Protein AF-A0A954ZDI2-F1 (afdb_monomer_lite)

Secondary structure (DSSP, 8-state):
-HHHHHHTHHHIIIIIB-S--EEEE-----SS---HHHHHHHHHHGGGSTTS---SS-SHHHHHHHHHTTS-EEEEEEBS-HHHHHHHHHHHHHHHHHHTT----SSSS-EEEEEEEEEETTEEEEEEEEEEETTEEEEEEEEEETTEEEEESSHHHHHHHHHHTTS--------S-SEEEEEEGGG-SSSHHHHHHHHHHHHHHHHHHHHHHHHHHHHHHHHH--SS-----HHHHHHHHHHHHS-----TT-PPEEE-TTSS-EEETTTB-SSSB---SSSPTT-HHHHHHHH--EEEEEEEEETTEEEEEEEEE--

Radius of gyration: 26.77 Å; chains: 1; bounding box: 66×52×79 Å

Structure (mmCIF, N/CA/C/O backbone):
data_AF-A0A954ZDI2-F1
#
_entry.id   AF-A0A954ZDI2-F1
#
loop_
_atom_site.group_PDB
_atom_site.id
_atom_site.type_symbol
_atom_site.label_atom_id
_atom_site.label_alt_id
_atom_site.label_comp_id
_atom_site.label_asym_id
_atom_site.label_entity_id
_atom_site.label_seq_id
_atom_site.pdbx_PDB_ins_code
_atom_site.Cartn_x
_atom_site.Cartn_y
_atom_site.Cartn_z
_atom_site.occupancy
_atom_site.B_iso_or_equiv
_atom_site.auth_seq_id
_atom_site.auth_comp_id
_atom_site.auth_asym_id
_atom_site.auth_atom_id
_atom_site.pdbx_PDB_model_num
ATOM 1 N N . ASP A 1 1 ? -2.348 3.052 -32.356 1.00 50.94 1 ASP A N 1
ATOM 2 C CA . ASP A 1 1 ? -1.639 4.318 -32.618 1.00 50.94 1 ASP A CA 1
ATOM 3 C C . ASP A 1 1 ? -0.464 4.021 -33.553 1.00 50.94 1 ASP A C 1
ATOM 5 O O . ASP A 1 1 ? 0.322 3.143 -33.207 1.00 50.94 1 ASP A O 1
ATOM 9 N N . PRO A 1 2 ? -0.368 4.648 -34.741 1.00 68.94 2 PRO A N 1
ATOM 10 C CA . PRO A 1 2 ? 0.744 4.442 -35.679 1.00 68.94 2 PRO A CA 1
ATOM 11 C C . PRO A 1 2 ? 2.130 4.659 -35.050 1.00 68.94 2 PRO A C 1
ATOM 13 O O . PRO A 1 2 ? 3.069 3.959 -35.416 1.00 68.94 2 PRO A O 1
ATOM 16 N N . ARG A 1 3 ? 2.246 5.518 -34.029 1.00 69.88 3 ARG A N 1
ATOM 17 C CA . ARG A 1 3 ? 3.509 5.745 -33.304 1.00 69.88 3 ARG A CA 1
ATOM 18 C C . ARG A 1 3 ? 3.967 4.520 -32.509 1.00 69.88 3 ARG A C 1
ATOM 20 O O . ARG A 1 3 ? 5.157 4.248 -32.425 1.00 69.88 3 ARG A O 1
ATOM 27 N N . LEU A 1 4 ? 3.032 3.736 -31.963 1.00 67.62 4 LEU A N 1
ATOM 28 C CA . LEU A 1 4 ? 3.354 2.498 -31.233 1.00 67.62 4 LEU A CA 1
ATOM 29 C C . LEU A 1 4 ? 3.869 1.394 -32.167 1.00 67.62 4 LEU A C 1
ATOM 31 O O . LEU A 1 4 ? 4.669 0.554 -31.754 1.00 67.62 4 LEU A O 1
ATOM 35 N N . VAL A 1 5 ? 3.421 1.403 -33.426 1.00 74.25 5 VAL A N 1
ATOM 36 C CA . VAL A 1 5 ? 3.907 0.485 -34.465 1.00 74.25 5 VAL A CA 1
ATOM 37 C C . VAL A 1 5 ? 5.322 0.875 -34.890 1.00 74.25 5 VAL A C 1
ATOM 39 O O . VAL A 1 5 ? 6.182 0.003 -34.965 1.00 74.25 5 VAL A O 1
ATOM 42 N N . GLU A 1 6 ? 5.586 2.169 -35.086 1.00 80.12 6 GLU A N 1
ATOM 43 C CA . GLU A 1 6 ? 6.925 2.692 -35.406 1.00 80.12 6 GLU A CA 1
ATOM 44 C C . GLU A 1 6 ? 7.947 2.432 -34.289 1.00 80.12 6 GLU A C 1
ATOM 46 O O . GLU A 1 6 ? 9.096 2.093 -34.568 1.00 80.12 6 GLU A O 1
ATOM 51 N N . LEU A 1 7 ? 7.523 2.507 -33.023 1.00 86.12 7 LEU A N 1
ATOM 52 C CA . LEU A 1 7 ? 8.359 2.148 -31.872 1.00 86.12 7 LEU A CA 1
ATOM 53 C C . LEU A 1 7 ? 8.657 0.641 -31.791 1.00 86.12 7 LEU A C 1
ATOM 55 O O . LEU A 1 7 ? 9.633 0.236 -31.159 1.00 86.12 7 LEU A O 1
ATOM 59 N N . GLY A 1 8 ? 7.846 -0.202 -32.436 1.00 88.06 8 GLY A N 1
ATOM 60 C CA . GLY A 1 8 ? 7.984 -1.657 -32.387 1.00 88.06 8 GLY A CA 1
ATOM 61 C C . GLY A 1 8 ? 7.462 -2.286 -31.092 1.00 88.06 8 GLY A C 1
ATOM 62 O O . GLY A 1 8 ? 7.933 -3.350 -30.701 1.00 88.06 8 GLY A O 1
ATOM 63 N N . VAL A 1 9 ? 6.476 -1.665 -30.432 1.00 87.00 9 VAL A N 1
ATOM 64 C CA . VAL A 1 9 ? 5.885 -2.180 -29.176 1.00 87.00 9 VAL A CA 1
ATOM 65 C C . VAL A 1 9 ? 5.315 -3.590 -29.359 1.00 87.00 9 VAL A C 1
ATOM 67 O O . VAL A 1 9 ? 5.497 -4.450 -28.505 1.00 87.00 9 VAL A O 1
ATOM 70 N N . GLY A 1 10 ? 4.665 -3.863 -30.494 1.00 85.81 10 GLY A N 1
ATOM 71 C CA . GLY A 1 10 ? 4.130 -5.198 -30.779 1.00 85.81 10 GLY A CA 1
ATOM 72 C C . GLY A 1 10 ? 5.219 -6.270 -30.894 1.00 85.81 10 GLY A C 1
ATOM 73 O O . GLY A 1 10 ? 5.017 -7.397 -30.455 1.00 85.81 10 GLY A O 1
ATOM 74 N N . GLU A 1 11 ? 6.386 -5.918 -31.437 1.00 89.50 11 GLU A N 1
ATOM 75 C CA . GLU A 1 11 ? 7.525 -6.835 -31.529 1.00 89.50 11 GLU A CA 1
ATOM 76 C C . GLU A 1 11 ? 8.172 -7.069 -30.161 1.00 89.50 11 GLU A C 1
ATOM 78 O O . GLU A 1 11 ? 8.460 -8.216 -29.815 1.00 89.50 11 GLU A O 1
ATOM 83 N N . LEU A 1 12 ? 8.309 -6.011 -29.353 1.00 90.06 12 LEU A N 1
ATOM 84 C CA . LEU A 1 12 ? 8.748 -6.116 -27.963 1.00 90.06 12 LEU A CA 1
ATOM 85 C C . LEU A 1 12 ? 7.859 -7.088 -27.177 1.00 90.06 12 LEU A C 1
ATOM 87 O O . LEU A 1 12 ? 8.375 -8.005 -26.549 1.00 90.06 12 LEU A O 1
ATOM 91 N N . LEU A 1 13 ? 6.536 -6.920 -27.241 1.00 85.94 13 LEU A N 1
ATOM 92 C CA . LEU A 1 13 ? 5.588 -7.755 -26.496 1.00 85.94 13 LEU A CA 1
ATOM 93 C C . LEU A 1 13 ? 5.521 -9.197 -27.015 1.00 85.94 13 LEU A C 1
ATOM 95 O O . LEU A 1 13 ? 5.331 -10.121 -26.233 1.00 85.94 13 LEU A O 1
ATOM 99 N N . ALA A 1 14 ? 5.662 -9.406 -28.327 1.00 86.62 14 ALA A N 1
ATOM 100 C CA . ALA A 1 14 ? 5.563 -10.740 -28.917 1.00 86.62 14 ALA A CA 1
ATOM 101 C C . ALA A 1 14 ? 6.857 -11.562 -28.796 1.00 86.62 14 ALA A C 1
ATOM 103 O O . ALA A 1 14 ? 6.797 -12.794 -28.759 1.00 86.62 14 ALA A O 1
ATOM 104 N N . LYS A 1 15 ? 8.022 -10.902 -28.806 1.00 89.62 15 LYS A N 1
ATOM 105 C CA . LYS A 1 15 ? 9.332 -11.565 -28.914 1.00 89.62 15 LYS A CA 1
ATOM 106 C C . LYS A 1 15 ? 10.347 -11.120 -27.865 1.00 89.62 15 LYS A C 1
ATOM 108 O O . LYS A 1 15 ? 11.144 -11.948 -27.442 1.00 89.62 15 LYS A O 1
ATOM 113 N N . GLY A 1 16 ? 10.332 -9.845 -27.480 1.00 83.75 16 GLY A N 1
ATOM 114 C CA . GLY A 1 16 ? 11.353 -9.242 -26.624 1.00 83.75 16 GLY A CA 1
ATOM 115 C C . GLY A 1 16 ? 11.203 -9.588 -25.145 1.00 83.75 16 GLY A C 1
ATOM 116 O O . GLY A 1 16 ? 12.172 -10.012 -24.521 1.00 83.75 16 GLY A O 1
ATOM 117 N N . VAL A 1 17 ? 10.001 -9.445 -24.584 1.00 86.38 17 VAL A N 1
ATOM 118 C CA . VAL A 1 17 ? 9.717 -9.751 -23.171 1.00 86.38 17 VAL A CA 1
ATOM 119 C C . VAL A 1 17 ? 8.982 -11.082 -23.010 1.00 86.38 17 VAL A C 1
ATOM 121 O O . VAL A 1 17 ? 8.307 -11.560 -23.924 1.00 86.38 17 VAL A O 1
ATOM 124 N N . GLY A 1 18 ? 9.135 -11.712 -21.849 1.00 77.19 18 GLY A N 1
ATOM 125 C CA . GLY A 1 18 ? 8.398 -12.915 -21.485 1.00 77.19 18 GLY A CA 1
ATOM 126 C C . GLY A 1 18 ? 6.939 -12.629 -21.122 1.00 77.19 18 GLY A C 1
ATOM 127 O O . GLY A 1 18 ? 6.448 -11.505 -21.176 1.00 77.19 18 GLY A O 1
ATOM 128 N N . ASN A 1 19 ? 6.228 -13.684 -20.741 1.00 74.19 19 ASN A N 1
ATOM 129 C CA . ASN A 1 19 ? 4.784 -13.674 -20.496 1.00 74.19 19 ASN A CA 1
ATOM 130 C C . ASN A 1 19 ? 4.386 -13.277 -19.063 1.00 74.19 19 ASN A C 1
ATOM 132 O O . ASN A 1 19 ? 3.233 -13.464 -18.683 1.00 74.19 19 ASN A O 1
ATOM 136 N N . GLN A 1 20 ? 5.322 -12.774 -18.259 1.00 71.56 20 GLN A N 1
ATOM 137 C CA . GLN A 1 20 ? 5.090 -12.401 -16.866 1.00 71.56 20 GLN A CA 1
ATOM 138 C C . GLN A 1 20 ? 5.609 -10.985 -16.624 1.00 71.56 20 GLN A C 1
ATOM 140 O O . GLN A 1 20 ? 6.740 -10.675 -16.975 1.00 71.56 20 GLN A O 1
ATOM 145 N N . ILE A 1 21 ? 4.790 -10.127 -16.020 1.00 70.75 21 ILE A N 1
ATOM 146 C CA . ILE A 1 21 ? 5.196 -8.788 -15.584 1.00 70.75 21 ILE A CA 1
ATOM 147 C C . ILE A 1 21 ? 4.951 -8.713 -14.080 1.00 70.75 21 ILE A C 1
ATOM 149 O O . ILE A 1 21 ? 3.818 -8.874 -13.625 1.00 70.75 21 ILE A O 1
ATOM 153 N N . GLY A 1 22 ? 6.014 -8.495 -13.311 1.00 72.50 22 GLY A N 1
ATOM 154 C CA . GLY A 1 22 ? 5.955 -8.347 -11.860 1.00 72.50 22 GLY A CA 1
ATOM 155 C C . GLY A 1 22 ? 5.930 -6.878 -11.461 1.00 72.50 22 GLY A C 1
ATOM 156 O O . GLY A 1 22 ? 6.728 -6.097 -11.968 1.00 72.50 22 GLY A O 1
ATOM 157 N N . LEU A 1 23 ? 5.045 -6.495 -10.539 1.00 76.62 23 LEU A N 1
ATOM 158 C CA . LEU A 1 23 ? 5.126 -5.221 -9.821 1.00 76.62 23 LEU A CA 1
ATOM 159 C C . LEU A 1 23 ? 5.639 -5.497 -8.407 1.00 76.62 23 LEU A C 1
ATOM 161 O O . LEU A 1 23 ? 5.030 -6.250 -7.650 1.00 76.62 23 LEU A O 1
ATOM 165 N N . HIS A 1 24 ? 6.735 -4.850 -8.047 1.00 79.69 24 HIS A N 1
ATOM 166 C CA . HIS A 1 24 ? 7.439 -5.047 -6.793 1.00 79.69 24 HIS A CA 1
ATOM 167 C C . HIS A 1 24 ? 7.473 -3.742 -5.999 1.00 79.69 24 HIS A C 1
ATOM 169 O O . HIS A 1 24 ? 7.737 -2.667 -6.542 1.00 79.69 24 HIS A O 1
ATOM 175 N N . LEU A 1 25 ? 7.220 -3.847 -4.697 1.00 76.44 25 LEU A N 1
ATOM 176 C CA . LEU A 1 25 ? 7.229 -2.728 -3.763 1.00 76.44 25 LEU A CA 1
ATOM 177 C C . LEU A 1 25 ? 8.357 -2.948 -2.754 1.00 76.44 25 LEU A C 1
ATOM 179 O O . LEU A 1 25 ? 8.430 -4.016 -2.143 1.00 76.44 25 LEU A O 1
ATOM 183 N N . TYR A 1 26 ? 9.240 -1.963 -2.598 1.00 76.44 26 TYR A N 1
ATOM 184 C CA . TYR A 1 26 ? 10.287 -2.004 -1.580 1.00 76.44 26 TYR A CA 1
ATOM 185 C C . TYR A 1 26 ? 9.709 -1.710 -0.195 1.00 76.44 26 TYR A C 1
ATOM 187 O O . TYR A 1 26 ? 8.745 -0.960 -0.046 1.00 76.44 26 TYR A O 1
ATOM 195 N N . ASP A 1 27 ? 10.346 -2.290 0.820 1.00 77.19 27 ASP A N 1
ATOM 196 C CA . ASP A 1 27 ? 10.094 -1.972 2.221 1.00 77.19 27 ASP A CA 1
ATOM 197 C C . ASP A 1 27 ? 10.706 -0.601 2.557 1.00 77.19 27 ASP A C 1
ATOM 199 O O . ASP A 1 27 ? 11.914 -0.481 2.777 1.00 77.19 27 ASP A O 1
ATOM 203 N N . ASP A 1 28 ? 9.879 0.444 2.568 1.00 74.94 28 ASP A N 1
ATOM 204 C CA . ASP A 1 28 ? 10.273 1.808 2.931 1.00 74.94 28 ASP A CA 1
ATOM 205 C C . ASP A 1 28 ? 9.155 2.507 3.714 1.00 74.94 28 ASP A C 1
ATOM 207 O O . ASP A 1 28 ? 7.992 2.103 3.672 1.00 74.94 28 ASP A O 1
ATOM 211 N N . GLU A 1 29 ? 9.504 3.555 4.458 1.00 66.31 29 GLU A N 1
ATOM 212 C CA . GLU A 1 29 ? 8.529 4.301 5.254 1.00 66.31 29 GLU A CA 1
ATOM 213 C C . GLU A 1 29 ? 7.603 5.120 4.340 1.00 66.31 29 GLU A C 1
ATOM 215 O O . GLU A 1 29 ? 8.074 6.022 3.642 1.00 66.31 29 GLU A O 1
ATOM 220 N N . PRO A 1 30 ? 6.284 4.852 4.335 1.00 65.94 30 PRO A N 1
ATOM 221 C CA . PRO A 1 30 ? 5.379 5.538 3.434 1.00 65.94 30 PRO A CA 1
ATOM 222 C C . PRO A 1 30 ? 5.165 6.982 3.888 1.00 65.94 30 PRO A C 1
ATOM 224 O O . PRO A 1 30 ? 4.860 7.247 5.052 1.00 65.94 30 PRO A O 1
ATOM 227 N N . LEU A 1 31 ? 5.283 7.924 2.950 1.00 59.84 31 LEU A N 1
ATOM 228 C CA . LEU A 1 31 ? 5.047 9.348 3.220 1.00 59.84 31 LEU A CA 1
ATOM 229 C C . LEU A 1 31 ? 3.560 9.672 3.434 1.00 59.84 31 LEU A C 1
ATOM 231 O O . LEU A 1 31 ? 3.236 10.615 4.160 1.00 59.84 31 LEU A O 1
ATOM 235 N N . PHE A 1 32 ? 2.654 8.893 2.832 1.00 64.12 32 PHE A N 1
ATOM 236 C CA . PHE A 1 32 ? 1.213 9.001 3.048 1.00 64.12 32 PHE A CA 1
ATOM 237 C C . PHE A 1 32 ? 0.641 7.682 3.574 1.00 64.12 32 PHE A C 1
ATOM 239 O O . PHE A 1 32 ? 1.101 6.597 3.228 1.00 64.12 32 PHE A O 1
ATOM 246 N N . ASP A 1 33 ? -0.396 7.782 4.409 1.00 60.41 33 ASP A N 1
ATOM 247 C CA . ASP A 1 33 ? -1.152 6.631 4.917 1.00 60.41 33 ASP A CA 1
ATOM 248 C C . ASP A 1 33 ? -1.998 6.043 3.775 1.00 60.41 33 ASP A C 1
ATOM 250 O O . ASP A 1 33 ? -3.170 6.378 3.587 1.00 60.41 33 ASP A O 1
ATOM 254 N N . PHE A 1 34 ? -1.347 5.246 2.930 1.00 61.88 34 PHE A N 1
ATOM 255 C CA . PHE A 1 34 ? -1.944 4.590 1.780 1.00 61.88 34 PHE A CA 1
ATOM 256 C C . PHE A 1 34 ? -2.135 3.103 2.074 1.00 61.88 34 PHE A C 1
ATOM 258 O O . PHE A 1 34 ? -1.182 2.339 2.222 1.00 61.88 34 PHE A O 1
ATOM 265 N N . SER A 1 35 ? -3.393 2.668 2.120 1.00 59.75 35 SER A N 1
ATOM 266 C CA . SER A 1 35 ? -3.726 1.256 2.261 1.00 59.75 35 SER A CA 1
ATOM 267 C C . SER A 1 35 ? -3.901 0.625 0.880 1.00 59.75 35 SER A C 1
ATOM 269 O O . SER A 1 35 ? -4.991 0.656 0.304 1.00 59.75 35 SER A O 1
ATOM 271 N N . LEU A 1 36 ? -2.834 0.008 0.359 1.00 61.12 36 LEU A N 1
ATOM 272 C CA . LEU A 1 36 ? -2.905 -0.803 -0.862 1.00 61.12 36 LEU A CA 1
ATOM 273 C C . LEU A 1 36 ? -4.021 -1.868 -0.786 1.00 61.12 36 LEU A C 1
ATOM 275 O O . LEU A 1 36 ? -4.768 -1.984 -1.756 1.00 61.12 36 LEU A O 1
ATOM 279 N N . PRO A 1 37 ? -4.241 -2.573 0.348 1.00 60.56 37 PRO A N 1
ATOM 280 C CA . PRO A 1 37 ? -5.377 -3.486 0.483 1.00 60.56 37 PRO A CA 1
ATOM 281 C C . PRO A 1 37 ? -6.742 -2.811 0.318 1.00 60.56 37 PRO A C 1
ATOM 283 O O . PRO A 1 37 ? -7.636 -3.404 -0.277 1.00 60.56 37 PRO A O 1
ATOM 286 N N . GLN A 1 38 ? -6.927 -1.577 0.805 1.00 63.94 38 GLN A N 1
ATOM 287 C CA . GLN A 1 38 ? -8.178 -0.841 0.588 1.00 63.94 38 GLN A CA 1
ATOM 288 C C . GLN A 1 38 ? -8.329 -0.397 -0.868 1.00 63.94 38 GLN A C 1
ATOM 290 O O . GLN A 1 38 ? -9.426 -0.527 -1.404 1.00 63.94 38 GLN A O 1
ATOM 295 N N . LEU A 1 39 ? -7.256 0.066 -1.527 1.00 64.38 39 LEU A N 1
ATOM 296 C CA . LEU A 1 39 ? -7.300 0.399 -2.958 1.00 64.38 39 LEU A CA 1
ATOM 297 C C . LEU A 1 39 ? -7.670 -0.833 -3.792 1.00 64.38 39 LEU A C 1
ATOM 299 O O . LEU A 1 39 ? -8.557 -0.757 -4.640 1.00 64.38 39 LEU A O 1
ATOM 303 N N . LEU A 1 40 ? -7.020 -1.968 -3.523 1.00 62.19 40 LEU A N 1
ATOM 304 C CA . LEU A 1 40 ? -7.317 -3.242 -4.176 1.00 62.19 40 LEU A CA 1
ATOM 305 C C . LEU A 1 40 ? -8.736 -3.722 -3.843 1.00 62.19 40 LEU A C 1
ATOM 307 O O . LEU A 1 40 ? -9.453 -4.189 -4.717 1.00 62.19 40 LEU A O 1
ATOM 311 N N . GLY A 1 41 ? -9.195 -3.549 -2.603 1.00 60.84 41 GLY A N 1
ATOM 312 C CA . GLY A 1 41 ? -10.572 -3.844 -2.212 1.00 60.84 41 GLY A CA 1
ATOM 313 C C . GLY A 1 41 ? -11.596 -2.965 -2.936 1.00 60.84 41 GLY A C 1
ATOM 314 O O . GLY A 1 41 ? -12.648 -3.453 -3.340 1.00 60.84 41 GLY A O 1
ATOM 315 N N . TRP A 1 42 ? -11.297 -1.683 -3.157 1.00 61.53 42 TRP A N 1
ATOM 316 C CA . TRP A 1 42 ? -12.138 -0.777 -3.945 1.00 61.53 42 TRP A CA 1
ATOM 317 C C . TRP A 1 42 ? -12.136 -1.138 -5.430 1.00 61.53 42 TRP A C 1
ATOM 319 O O . TRP A 1 42 ? -13.195 -1.090 -6.067 1.00 61.53 42 TRP A O 1
ATOM 329 N N . SER A 1 43 ? -10.985 -1.532 -5.982 1.00 54.59 43 SER A N 1
ATOM 330 C CA . SER A 1 43 ? -10.898 -1.965 -7.377 1.00 54.59 43 SER A CA 1
ATOM 331 C C . SER A 1 43 ? -11.632 -3.290 -7.595 1.00 54.59 43 SER A C 1
ATOM 333 O O . SER A 1 43 ? -12.448 -3.382 -8.509 1.00 54.59 43 SER A O 1
ATOM 335 N N . MET A 1 44 ? -11.468 -4.263 -6.695 1.00 55.06 44 MET A N 1
ATOM 336 C CA . MET A 1 44 ? -12.167 -5.554 -6.725 1.00 55.06 44 MET A CA 1
ATOM 337 C C . MET A 1 44 ? -13.669 -5.437 -6.392 1.00 55.06 44 MET A C 1
ATOM 339 O O . MET A 1 44 ? -14.504 -6.114 -6.989 1.00 55.06 44 MET A O 1
ATOM 343 N N . GLY A 1 45 ? -14.060 -4.543 -5.481 1.00 50.91 45 GLY A N 1
ATOM 344 C CA . GLY A 1 45 ? -15.464 -4.297 -5.127 1.00 50.91 45 GLY A CA 1
ATOM 345 C C . GLY A 1 45 ? -16.263 -3.589 -6.228 1.00 50.91 45 GLY A C 1
ATOM 346 O O . GLY A 1 45 ? -17.484 -3.742 -6.314 1.00 50.91 45 GLY A O 1
ATOM 347 N N . SER A 1 46 ? -15.582 -2.860 -7.117 1.00 51.28 46 SER A N 1
ATOM 348 C CA . SER A 1 46 ? -16.202 -2.171 -8.256 1.00 51.28 46 SER A CA 1
ATOM 349 C C . SER A 1 46 ? -16.654 -3.115 -9.377 1.00 51.28 46 SER A C 1
ATOM 351 O O . SER A 1 46 ? -17.452 -2.705 -10.220 1.00 51.28 46 SER A O 1
ATOM 353 N N . PHE A 1 47 ? -16.243 -4.390 -9.368 1.00 44.75 47 PHE A N 1
ATOM 354 C CA . PHE A 1 47 ? -16.724 -5.383 -10.339 1.00 44.75 47 PHE A CA 1
ATOM 355 C C . PHE A 1 47 ? -18.217 -5.711 -10.171 1.00 44.75 47 PHE A C 1
ATOM 357 O O . PHE A 1 47 ? -18.868 -6.093 -11.142 1.00 44.75 47 PHE A O 1
ATOM 364 N N . ASN A 1 48 ? -18.794 -5.494 -8.981 1.00 45.00 48 ASN A N 1
ATOM 365 C CA . ASN A 1 48 ? -20.206 -5.790 -8.713 1.00 45.00 48 ASN A CA 1
ATOM 366 C C . ASN A 1 48 ? -21.153 -4.593 -8.912 1.00 45.00 48 ASN A C 1
ATOM 368 O O . ASN A 1 48 ? -22.370 -4.777 -8.895 1.00 45.00 48 ASN A O 1
ATOM 372 N N . ASN A 1 49 ? -20.643 -3.366 -9.104 1.00 39.84 49 ASN A N 1
ATOM 373 C CA . ASN A 1 49 ? -21.494 -2.185 -9.276 1.00 39.84 49 ASN A CA 1
ATOM 374 C C . ASN A 1 49 ? -20.968 -1.246 -10.374 1.00 39.84 49 ASN A C 1
ATOM 376 O O . ASN A 1 49 ? -19.928 -0.603 -10.275 1.00 39.84 49 ASN A O 1
ATOM 380 N N . ARG A 1 50 ? -21.737 -1.173 -11.456 1.00 43.78 50 ARG A N 1
ATOM 381 C CA . ARG A 1 50 ? -21.325 -0.861 -12.831 1.00 43.78 50 ARG A CA 1
ATOM 382 C C . ARG A 1 50 ? -20.965 0.607 -13.146 1.00 43.78 50 ARG A C 1
ATOM 384 O O . ARG A 1 50 ? -21.291 1.044 -14.249 1.00 43.78 50 ARG A O 1
ATOM 391 N N . ARG A 1 51 ? -20.386 1.417 -12.240 1.00 40.84 51 ARG A N 1
ATOM 392 C CA . ARG A 1 51 ? -20.356 2.886 -12.474 1.00 40.84 51 ARG A CA 1
ATOM 393 C C . ARG A 1 51 ? -19.167 3.768 -12.078 1.00 40.84 51 ARG A C 1
ATOM 395 O O . ARG A 1 51 ? -19.317 4.962 -12.314 1.00 40.84 51 ARG A O 1
ATOM 402 N N . VAL A 1 52 ? -18.018 3.298 -11.574 1.00 38.38 52 VAL A N 1
ATOM 403 C CA . VAL A 1 52 ? -16.963 4.275 -11.180 1.00 38.38 52 VAL A CA 1
ATOM 404 C C . VAL A 1 52 ? -15.629 4.197 -11.926 1.00 38.38 52 VAL A C 1
ATOM 406 O O . VAL A 1 52 ? -15.066 5.257 -12.160 1.00 38.38 52 VAL A O 1
ATOM 409 N N . LEU A 1 53 ? -15.155 3.061 -12.440 1.00 39.31 53 LEU A N 1
ATOM 410 C CA . LEU A 1 53 ? -13.963 3.048 -13.306 1.00 39.31 53 LEU A CA 1
ATOM 411 C C . LEU A 1 53 ? -14.107 1.948 -14.364 1.00 39.31 53 LEU A C 1
ATOM 413 O O . LEU A 1 53 ? -14.326 0.788 -14.029 1.00 39.31 53 LEU A O 1
ATOM 417 N N . ARG A 1 54 ? -14.039 2.315 -15.650 1.00 37.78 54 ARG A N 1
ATOM 418 C CA . ARG A 1 54 ? -13.830 1.348 -16.735 1.00 37.78 54 ARG A CA 1
ATOM 419 C C . ARG A 1 54 ? -12.401 0.828 -16.583 1.00 37.78 54 ARG A C 1
ATOM 421 O O . ARG A 1 54 ? -11.463 1.581 -16.805 1.00 37.78 54 ARG A O 1
ATOM 428 N N . PHE A 1 55 ? -12.266 -0.419 -16.149 1.00 41.81 55 PHE A N 1
ATOM 429 C CA . PHE A 1 55 ? -11.004 -1.148 -16.150 1.00 41.81 55 PHE A CA 1
ATOM 430 C C . PHE A 1 55 ? -10.795 -1.748 -17.546 1.00 41.81 55 PHE A C 1
ATOM 432 O O . PHE A 1 55 ? -11.210 -2.875 -17.785 1.00 41.81 55 PHE A O 1
ATOM 439 N N . ASP A 1 56 ? -10.211 -0.975 -18.459 1.00 44.28 56 ASP A N 1
ATOM 440 C CA . ASP A 1 56 ? -9.524 -1.512 -19.642 1.00 44.28 56 ASP A CA 1
ATOM 441 C C . ASP A 1 56 ? -8.021 -1.416 -19.338 1.00 44.28 56 ASP A C 1
ATOM 443 O O . ASP A 1 56 ? -7.604 -0.326 -18.963 1.00 44.28 56 ASP A O 1
ATOM 447 N N . ASP A 1 57 ? -7.284 -2.539 -19.413 1.00 46.09 57 ASP A N 1
ATOM 448 C CA . ASP A 1 57 ? -5.820 -2.823 -19.456 1.00 46.09 57 ASP A CA 1
ATOM 449 C C . ASP A 1 57 ? -4.761 -1.933 -18.741 1.00 46.09 57 ASP A C 1
ATOM 451 O O . ASP A 1 57 ? -3.604 -2.330 -18.615 1.00 46.09 57 ASP A O 1
ATOM 455 N N . ASP A 1 58 ? -5.127 -0.801 -18.152 1.00 55.34 58 ASP A N 1
ATOM 456 C CA . ASP A 1 58 ? -4.259 0.217 -17.560 1.00 55.34 58 ASP A CA 1
ATOM 457 C C . ASP A 1 58 ? -4.382 0.225 -16.029 1.00 55.34 58 ASP A C 1
ATOM 459 O O . ASP A 1 58 ? -4.503 1.277 -15.414 1.00 55.34 58 ASP A O 1
ATOM 463 N N . LEU A 1 59 ? -4.393 -0.932 -15.359 1.00 60.84 59 LEU A N 1
ATOM 464 C CA . LEU A 1 59 ? -4.381 -0.962 -13.882 1.00 60.84 59 LEU A CA 1
ATOM 465 C C . LEU A 1 59 ? -2.956 -0.796 -13.332 1.00 60.84 59 LEU A C 1
ATOM 467 O O . LEU A 1 59 ? -2.754 -0.174 -12.288 1.00 60.84 59 LEU A O 1
ATOM 471 N N . LEU A 1 60 ? -1.957 -1.290 -14.070 1.00 62.97 60 LEU A N 1
ATOM 472 C CA . LEU A 1 60 ? -0.552 -1.221 -13.671 1.00 62.97 60 LEU A CA 1
ATOM 473 C C . LEU A 1 60 ? -0.029 0.214 -13.626 1.00 62.97 60 LEU A C 1
ATOM 475 O O . LEU A 1 60 ? 0.645 0.565 -12.665 1.00 62.97 60 LEU A O 1
ATOM 479 N N . ALA A 1 61 ? -0.360 1.060 -14.605 1.00 63.38 61 ALA A N 1
ATOM 480 C CA . ALA A 1 61 ? 0.156 2.428 -14.650 1.00 63.38 61 ALA A CA 1
ATOM 481 C C . ALA A 1 61 ? -0.364 3.315 -13.494 1.00 63.38 61 ALA A C 1
ATOM 483 O O . ALA A 1 61 ? 0.461 3.926 -12.815 1.00 63.38 61 ALA A O 1
ATOM 484 N N . PRO A 1 62 ? -1.673 3.362 -13.172 1.00 65.44 62 PRO A N 1
ATOM 485 C CA . PRO A 1 62 ? -2.193 4.076 -12.009 1.00 65.44 62 PRO A CA 1
ATOM 486 C C . PRO A 1 62 ? -1.715 3.488 -10.684 1.00 65.44 62 PRO A C 1
ATOM 488 O O . PRO A 1 62 ? -1.396 4.254 -9.779 1.00 65.44 62 PRO A O 1
ATOM 491 N N . VAL A 1 63 ? -1.636 2.156 -10.547 1.00 67.00 63 VAL A N 1
ATOM 492 C CA . VAL A 1 63 ? -1.124 1.536 -9.312 1.00 67.00 63 VAL A CA 1
ATOM 493 C C . VAL A 1 63 ? 0.356 1.846 -9.127 1.00 67.00 63 VAL A C 1
ATOM 495 O O . VAL A 1 63 ? 0.740 2.254 -8.036 1.00 67.00 63 VAL A O 1
ATOM 498 N N . PHE A 1 64 ? 1.171 1.730 -10.176 1.00 68.19 64 PHE A N 1
ATOM 499 C CA . PHE A 1 64 ? 2.579 2.125 -10.148 1.00 68.19 64 PHE A CA 1
ATOM 500 C C . PHE A 1 64 ? 2.727 3.607 -9.799 1.00 68.19 64 PHE A C 1
ATOM 502 O O . PHE A 1 64 ? 3.497 3.945 -8.907 1.00 68.19 64 PHE A O 1
ATOM 509 N N . LEU A 1 65 ? 1.946 4.485 -10.433 1.00 69.75 65 LEU A N 1
ATOM 510 C CA . LEU A 1 65 ? 1.957 5.925 -10.178 1.00 69.75 65 LEU A CA 1
ATOM 511 C C . LEU A 1 65 ? 1.618 6.233 -8.717 1.00 69.75 65 LEU A C 1
ATOM 513 O O . LEU A 1 65 ? 2.392 6.899 -8.034 1.00 69.75 65 LEU A O 1
ATOM 517 N N . VAL A 1 66 ? 0.516 5.694 -8.198 1.00 66.50 66 VAL A N 1
ATOM 518 C CA . VAL A 1 66 ? 0.097 5.916 -6.807 1.00 66.50 66 VAL A CA 1
ATOM 519 C C . VAL A 1 66 ? 1.090 5.304 -5.815 1.00 66.50 66 VAL A C 1
ATOM 521 O O . VAL A 1 66 ? 1.416 5.933 -4.806 1.00 66.50 66 VAL A O 1
ATOM 524 N N . ALA A 1 67 ? 1.608 4.108 -6.093 1.00 66.25 67 ALA A N 1
ATOM 525 C CA . ALA A 1 67 ? 2.578 3.450 -5.226 1.00 66.25 67 ALA A CA 1
ATOM 526 C C . ALA A 1 67 ? 3.934 4.179 -5.225 1.00 66.25 67 ALA A C 1
ATOM 528 O O . ALA A 1 67 ? 4.530 4.339 -4.163 1.00 66.25 67 ALA A O 1
ATOM 529 N N . SER A 1 68 ? 4.370 4.716 -6.370 1.00 70.69 68 SER A N 1
ATOM 530 C CA . SER A 1 68 ? 5.633 5.456 -6.518 1.00 70.69 68 SER A CA 1
ATOM 531 C C . SER A 1 68 ? 5.704 6.753 -5.711 1.00 70.69 68 SER A C 1
ATOM 533 O O . SER A 1 68 ? 6.797 7.208 -5.382 1.00 70.69 68 SER A O 1
ATOM 535 N N . LEU A 1 69 ? 4.549 7.330 -5.363 1.00 71.88 69 LEU A N 1
ATOM 536 C CA . LEU A 1 69 ? 4.459 8.496 -4.480 1.00 71.88 69 LEU A CA 1
ATOM 537 C C . LEU A 1 69 ? 4.682 8.140 -3.004 1.00 71.88 69 LEU A C 1
ATOM 539 O O . LEU A 1 69 ? 4.930 9.032 -2.195 1.00 71.88 69 LEU A O 1
ATOM 543 N N . ASN A 1 70 ? 4.549 6.861 -2.651 1.00 67.12 70 ASN A N 1
ATOM 544 C CA . ASN A 1 70 ? 4.565 6.388 -1.271 1.00 67.12 70 ASN A CA 1
ATOM 545 C C . ASN A 1 70 ? 5.811 5.570 -0.941 1.00 67.12 70 ASN A C 1
ATOM 547 O O . ASN A 1 70 ? 6.296 5.675 0.178 1.00 67.12 70 ASN A O 1
ATOM 551 N N . ALA A 1 71 ? 6.326 4.783 -1.887 1.00 74.69 71 ALA A N 1
ATOM 552 C CA . ALA A 1 71 ? 7.486 3.920 -1.689 1.00 74.69 71 ALA A CA 1
ATOM 553 C C . ALA A 1 71 ? 8.278 3.728 -2.999 1.00 74.69 71 ALA A C 1
ATOM 555 O O . ALA A 1 71 ? 7.740 3.947 -4.095 1.00 74.69 71 ALA A O 1
ATOM 556 N N . PRO A 1 72 ? 9.548 3.288 -2.928 1.00 82.31 72 PRO A N 1
ATOM 557 C CA . PRO A 1 72 ? 10.257 2.802 -4.102 1.00 82.31 72 PRO A CA 1
ATOM 558 C C . PRO A 1 72 ? 9.530 1.575 -4.673 1.00 82.31 72 PRO A C 1
ATOM 560 O O . PRO A 1 72 ? 9.256 0.602 -3.970 1.00 82.31 72 PRO A O 1
ATOM 563 N N . VAL A 1 73 ? 9.202 1.619 -5.961 1.00 84.44 73 VAL A N 1
ATOM 564 C CA . VAL A 1 73 ? 8.519 0.533 -6.671 1.00 84.44 73 VAL A CA 1
ATOM 565 C C . VAL A 1 73 ? 9.210 0.266 -7.993 1.00 84.44 73 VAL A C 1
ATOM 567 O O . VAL A 1 73 ? 9.779 1.182 -8.595 1.00 84.44 73 VAL A O 1
ATOM 570 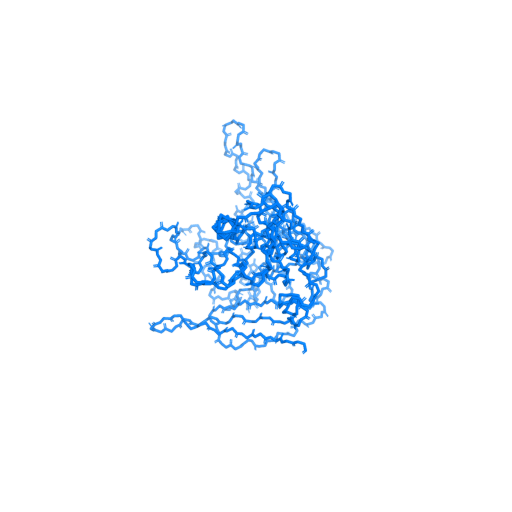N N . TYR A 1 74 ? 9.144 -0.976 -8.462 1.00 85.38 74 TYR A N 1
ATOM 571 C CA . TYR A 1 74 ? 9.592 -1.319 -9.803 1.00 85.38 74 TYR A CA 1
ATOM 572 C C . TYR A 1 74 ? 8.699 -2.353 -10.472 1.00 85.38 74 TYR A C 1
ATOM 574 O O . TYR A 1 74 ? 8.096 -3.203 -9.825 1.00 85.38 74 TYR A O 1
ATOM 582 N N . VAL A 1 75 ? 8.634 -2.264 -11.791 1.00 84.38 75 VAL A N 1
ATOM 583 C CA . VAL A 1 75 ? 8.084 -3.278 -12.675 1.00 84.38 75 VAL A CA 1
ATOM 584 C C . VAL A 1 75 ? 9.248 -4.057 -13.272 1.00 84.38 75 VAL A C 1
ATOM 586 O O . VAL A 1 75 ? 10.230 -3.449 -13.696 1.00 84.38 75 VAL A O 1
ATOM 589 N N . ALA A 1 76 ? 9.138 -5.379 -13.309 1.00 85.75 76 ALA A N 1
ATOM 590 C CA . ALA A 1 76 ? 10.097 -6.265 -13.950 1.00 85.75 76 ALA A CA 1
ATOM 591 C C . ALA A 1 76 ? 9.403 -7.104 -15.021 1.00 85.75 76 ALA A C 1
ATOM 593 O O . ALA A 1 76 ? 8.343 -7.682 -14.778 1.00 85.75 76 ALA A O 1
ATOM 594 N N . ALA A 1 77 ? 10.022 -7.184 -16.192 1.00 83.38 77 ALA A N 1
ATOM 595 C CA . ALA A 1 77 ? 9.640 -8.098 -17.255 1.00 83.38 77 ALA A CA 1
ATOM 596 C C . ALA A 1 77 ? 10.870 -8.935 -17.640 1.00 83.38 77 ALA A C 1
ATOM 598 O O . ALA A 1 77 ? 11.914 -8.351 -17.940 1.00 83.38 77 ALA A O 1
ATOM 599 N N . PRO A 1 78 ? 10.791 -10.276 -17.643 1.00 83.88 78 PRO A N 1
ATOM 600 C CA . PRO A 1 78 ? 11.888 -11.111 -18.101 1.00 83.88 78 PRO A CA 1
ATOM 601 C C . PRO A 1 78 ? 12.138 -10.840 -19.586 1.00 83.88 78 PRO A C 1
ATOM 603 O O . PRO A 1 78 ? 11.200 -10.644 -20.361 1.00 83.88 78 PRO A O 1
ATOM 606 N N . VAL A 1 79 ? 13.401 -10.818 -19.983 1.00 86.62 79 VAL A N 1
ATOM 607 C CA . VAL A 1 79 ? 13.838 -10.612 -21.361 1.00 86.62 79 VAL A CA 1
ATOM 608 C C . VAL A 1 79 ? 13.986 -11.974 -22.018 1.00 86.62 79 VAL A C 1
ATOM 610 O O . VAL A 1 79 ? 14.721 -12.836 -21.550 1.00 86.62 79 VAL A O 1
ATOM 613 N N . ARG A 1 80 ? 13.260 -12.172 -23.114 1.00 88.31 80 ARG A N 1
ATOM 614 C CA . ARG A 1 80 ? 13.346 -13.374 -23.945 1.00 88.31 80 ARG A CA 1
ATOM 615 C C . ARG A 1 80 ? 14.353 -13.202 -25.077 1.00 88.31 80 ARG A C 1
ATOM 617 O O . ARG A 1 80 ? 15.044 -14.154 -25.425 1.00 88.31 80 ARG A O 1
ATOM 624 N N . ASP A 1 81 ? 14.393 -12.012 -25.661 1.00 91.75 81 ASP A N 1
ATOM 625 C CA . ASP A 1 81 ? 15.280 -11.670 -26.768 1.00 91.75 81 ASP A CA 1
ATOM 626 C C . ASP A 1 81 ? 15.896 -10.294 -26.500 1.00 91.75 81 ASP A C 1
ATOM 628 O O . ASP A 1 81 ? 15.236 -9.258 -26.627 1.00 91.75 81 ASP A O 1
ATOM 632 N N . ALA A 1 82 ? 17.162 -10.303 -26.077 1.00 91.25 82 ALA A N 1
ATOM 633 C CA . ALA A 1 82 ? 17.888 -9.094 -25.713 1.00 91.25 82 ALA A CA 1
ATOM 634 C C . ALA A 1 82 ? 18.076 -8.150 -26.907 1.00 91.25 82 ALA A C 1
ATOM 636 O O . ALA A 1 82 ? 17.950 -6.941 -26.737 1.00 91.25 82 ALA A O 1
ATOM 637 N N . GLU A 1 83 ? 18.286 -8.675 -28.119 1.00 94.50 83 GLU A N 1
ATOM 638 C CA . GLU A 1 83 ? 18.470 -7.846 -29.316 1.00 94.50 83 GLU A CA 1
ATOM 639 C C . GLU A 1 83 ? 17.182 -7.093 -29.663 1.00 94.50 83 GLU A C 1
ATOM 641 O O . GLU A 1 83 ? 17.216 -5.901 -29.980 1.00 94.50 83 GLU A O 1
ATOM 646 N N . VAL A 1 84 ? 16.028 -7.760 -29.550 1.00 93.81 84 VAL A N 1
ATOM 647 C CA . VAL A 1 84 ? 14.718 -7.125 -29.763 1.00 93.81 84 VAL A CA 1
ATOM 648 C C . VAL A 1 84 ? 14.448 -6.046 -28.713 1.00 93.81 84 VAL A C 1
ATOM 650 O O . VAL A 1 84 ? 13.966 -4.962 -29.062 1.00 93.81 84 VAL A O 1
ATOM 653 N N . VAL A 1 85 ? 14.747 -6.322 -27.439 1.00 92.19 85 VAL A N 1
ATOM 654 C CA . VAL A 1 85 ? 14.578 -5.345 -26.351 1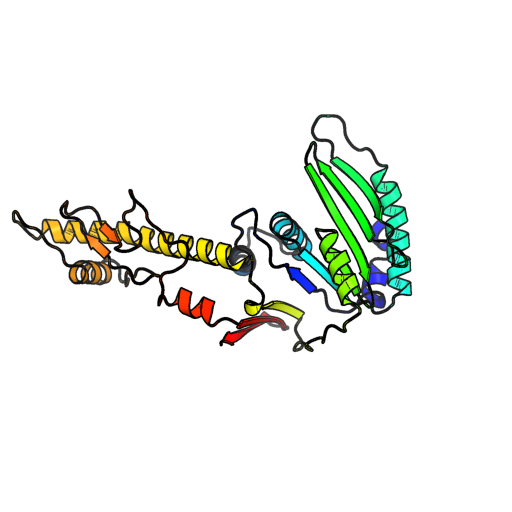.00 92.19 85 VAL A CA 1
ATOM 655 C C . VAL A 1 85 ? 15.498 -4.145 -26.556 1.00 92.19 85 VAL A C 1
ATOM 657 O O . VAL A 1 85 ? 15.031 -3.011 -26.478 1.00 92.19 85 VAL A O 1
ATOM 660 N N . ASP A 1 86 ? 16.765 -4.364 -26.894 1.00 93.19 86 ASP A N 1
ATOM 661 C CA . ASP A 1 86 ? 17.736 -3.292 -27.114 1.00 93.19 86 ASP A CA 1
ATOM 662 C C . ASP A 1 86 ? 17.380 -2.439 -28.333 1.00 93.19 86 ASP A C 1
ATOM 664 O O . ASP A 1 86 ? 17.424 -1.209 -28.263 1.00 93.19 86 ASP A O 1
ATOM 668 N N . ALA A 1 87 ? 16.940 -3.063 -29.429 1.00 93.94 87 ALA A N 1
ATOM 669 C CA . ALA A 1 87 ? 16.459 -2.347 -30.607 1.00 93.94 87 ALA A CA 1
ATOM 670 C C . ALA A 1 87 ? 15.217 -1.500 -30.291 1.00 93.94 87 ALA A C 1
ATOM 672 O O . ALA A 1 87 ? 15.097 -0.365 -30.761 1.00 93.94 87 ALA A O 1
ATOM 673 N N . PHE A 1 88 ? 14.293 -2.023 -29.479 1.00 94.31 88 PHE A N 1
ATOM 674 C CA . PHE A 1 88 ? 13.154 -1.252 -28.988 1.00 94.31 88 PHE A CA 1
ATOM 675 C C . PHE A 1 88 ? 13.604 -0.069 -28.125 1.00 94.31 88 PHE A C 1
ATOM 677 O O . PHE A 1 88 ? 13.161 1.054 -28.364 1.00 94.31 88 PHE A O 1
ATOM 684 N N . LEU A 1 89 ? 14.490 -0.301 -27.153 1.00 93.62 89 LEU A N 1
ATOM 685 C CA . LEU A 1 89 ? 14.991 0.742 -26.262 1.00 93.62 89 LEU A CA 1
ATOM 686 C C . LEU A 1 89 ? 15.712 1.843 -27.043 1.00 93.62 89 LEU A C 1
ATOM 688 O O . LEU A 1 89 ? 15.486 3.013 -26.761 1.00 93.62 89 LEU A O 1
ATOM 692 N N . GLN A 1 90 ? 16.485 1.494 -28.071 1.00 93.75 90 GLN A N 1
ATOM 693 C CA . GLN A 1 90 ? 17.136 2.471 -28.942 1.00 93.75 90 GLN A CA 1
ATOM 694 C C . GLN A 1 90 ? 16.120 3.337 -29.706 1.00 93.75 90 GLN A C 1
ATOM 696 O O . GLN A 1 90 ? 16.256 4.558 -29.748 1.00 93.75 90 GLN A O 1
ATOM 701 N N . ARG A 1 91 ? 15.062 2.734 -30.270 1.00 93.62 91 ARG A N 1
ATOM 702 C CA . ARG A 1 91 ? 13.976 3.494 -30.923 1.00 93.62 91 ARG A CA 1
ATOM 703 C C . ARG A 1 91 ? 13.235 4.394 -29.933 1.00 93.62 91 ARG A C 1
ATOM 705 O O . ARG A 1 91 ? 12.856 5.514 -30.276 1.00 93.62 91 ARG A O 1
ATOM 712 N N . LEU A 1 92 ? 13.021 3.901 -28.713 1.00 93.12 92 LEU A N 1
ATOM 713 C CA . LEU A 1 92 ? 12.408 4.667 -27.635 1.00 93.12 92 LEU A CA 1
ATOM 714 C C . LEU A 1 92 ? 13.290 5.855 -27.230 1.00 93.12 92 LEU A C 1
ATOM 716 O O . LEU A 1 92 ? 12.758 6.944 -27.034 1.00 93.12 92 LEU A O 1
ATOM 720 N N . ASP A 1 93 ? 14.609 5.672 -27.160 1.00 93.31 93 ASP A N 1
ATOM 721 C CA . ASP A 1 93 ? 15.573 6.732 -26.852 1.00 93.31 93 ASP A CA 1
ATOM 722 C C . ASP A 1 93 ? 15.484 7.871 -27.875 1.00 93.31 93 ASP A C 1
ATOM 724 O O . ASP A 1 93 ? 15.342 9.036 -27.497 1.00 93.31 93 ASP A O 1
ATOM 728 N N . ASP A 1 94 ? 15.481 7.538 -29.169 1.00 92.00 94 ASP A N 1
ATOM 729 C CA . ASP A 1 94 ? 15.363 8.522 -30.249 1.00 92.00 94 ASP A CA 1
ATOM 730 C C . ASP A 1 94 ? 14.032 9.285 -30.172 1.00 92.00 94 ASP A C 1
ATOM 732 O O . ASP A 1 94 ? 13.989 10.516 -30.285 1.00 92.00 94 ASP A O 1
ATOM 736 N N . TYR A 1 95 ? 12.934 8.565 -29.926 1.00 90.81 95 TYR A N 1
ATOM 737 C CA . TYR A 1 95 ? 11.607 9.157 -29.778 1.00 90.81 95 TYR A CA 1
ATOM 738 C C . TYR A 1 95 ? 11.519 10.094 -28.566 1.00 90.81 95 TYR A C 1
ATOM 740 O O . TYR A 1 95 ? 11.065 11.235 -28.697 1.00 90.81 95 TYR A O 1
ATOM 748 N N . LEU A 1 96 ? 11.968 9.646 -27.390 1.00 90.44 96 LEU A N 1
ATOM 749 C CA . LEU A 1 96 ? 11.911 10.432 -26.158 1.00 90.44 96 LEU A CA 1
ATOM 750 C C . LEU A 1 96 ? 12.860 11.631 -26.200 1.00 90.44 96 LEU A C 1
ATOM 752 O O . LEU A 1 96 ? 12.496 12.698 -25.708 1.00 90.44 96 LEU A O 1
ATOM 756 N N . ALA A 1 97 ? 14.020 11.514 -26.848 1.00 90.56 97 ALA A N 1
ATOM 757 C CA . ALA A 1 97 ? 14.930 12.638 -27.063 1.00 90.56 97 ALA A CA 1
ATOM 758 C C . ALA A 1 97 ? 14.298 13.743 -27.926 1.00 90.56 97 ALA A C 1
ATOM 760 O O . ALA A 1 97 ? 14.533 14.932 -27.686 1.00 90.56 97 ALA A O 1
ATOM 761 N N . VAL A 1 98 ? 13.480 13.379 -28.920 1.00 89.12 98 VAL A N 1
ATOM 762 C CA . VAL A 1 98 ? 12.695 14.346 -29.705 1.00 89.12 98 VAL A CA 1
ATOM 763 C C . VAL A 1 98 ? 11.560 14.927 -28.865 1.00 89.12 98 VAL A C 1
ATOM 765 O O . VAL A 1 98 ? 11.367 16.144 -28.864 1.00 89.12 98 VAL A O 1
ATOM 768 N N . LEU A 1 99 ? 10.833 14.082 -28.132 1.00 86.00 99 LEU A N 1
ATOM 769 C CA . LEU A 1 99 ? 9.695 14.488 -27.311 1.00 86.00 99 LEU A CA 1
ATOM 770 C C . LEU A 1 99 ? 10.102 15.453 -26.183 1.00 86.00 99 LEU A C 1
ATOM 772 O O . LEU A 1 99 ? 9.458 16.481 -26.005 1.00 86.00 99 LEU A O 1
ATOM 776 N N . ALA A 1 100 ? 11.211 15.197 -25.488 1.00 86.38 100 ALA A N 1
ATOM 777 C CA . ALA A 1 100 ? 11.742 16.067 -24.433 1.00 86.38 100 ALA A CA 1
ATOM 778 C C . ALA A 1 100 ? 12.137 17.469 -24.942 1.00 86.38 100 ALA A C 1
ATOM 780 O O . ALA A 1 100 ? 12.167 18.440 -24.186 1.00 86.38 100 ALA A O 1
ATOM 781 N N . ARG A 1 101 ? 12.408 17.619 -26.247 1.00 84.19 101 ARG A N 1
ATOM 782 C CA . ARG A 1 101 ? 12.673 18.929 -26.869 1.00 84.19 101 ARG A CA 1
ATOM 783 C C . ARG A 1 101 ? 11.396 19.696 -27.207 1.00 84.19 101 ARG A C 1
ATOM 785 O O . ARG A 1 101 ? 11.476 20.897 -27.485 1.00 84.19 101 ARG A O 1
ATOM 792 N N . GLN A 1 102 ? 10.233 19.043 -27.192 1.00 80.94 102 GLN A N 1
ATOM 793 C CA . GLN A 1 102 ? 8.952 19.699 -27.431 1.00 80.94 102 GLN A CA 1
ATOM 794 C C . GLN A 1 102 ? 8.576 20.534 -26.208 1.00 80.94 102 GLN A C 1
ATOM 796 O O . GLN A 1 102 ? 8.385 20.053 -25.094 1.00 80.94 102 GLN A O 1
ATOM 801 N N . ARG A 1 103 ? 8.519 21.844 -26.424 1.00 65.19 103 ARG A N 1
ATOM 802 C CA . ARG A 1 103 ? 8.230 22.847 -25.405 1.00 65.19 103 ARG A CA 1
ATOM 803 C C . ARG A 1 103 ? 6.781 23.295 -25.546 1.00 65.19 103 ARG A C 1
ATOM 805 O O . ARG A 1 103 ? 6.532 24.392 -26.036 1.00 65.19 103 ARG A O 1
ATOM 812 N N . ASP A 1 104 ? 5.848 22.484 -25.068 1.00 60.16 104 ASP A N 1
ATOM 813 C CA . ASP A 1 104 ? 4.426 22.824 -25.123 1.00 60.16 104 ASP A CA 1
ATOM 814 C C . ASP A 1 104 ? 4.004 23.638 -23.885 1.00 60.16 104 ASP A C 1
ATOM 816 O O . ASP A 1 104 ? 4.111 23.182 -22.747 1.00 60.16 104 ASP A O 1
ATOM 820 N N . GLY A 1 105 ? 3.550 24.884 -24.092 1.00 54.81 105 GLY A N 1
ATOM 821 C CA . GLY A 1 105 ? 2.832 25.664 -23.073 1.00 54.81 105 GLY A CA 1
ATOM 822 C C . GLY A 1 105 ? 3.118 27.174 -23.026 1.00 54.81 105 GLY A C 1
ATOM 823 O O . GLY A 1 105 ? 4.265 27.616 -23.056 1.00 54.81 105 GLY A O 1
ATOM 824 N N . LEU A 1 106 ? 2.046 27.962 -22.870 1.00 45.56 106 LEU A N 1
ATOM 825 C CA . LEU A 1 106 ? 2.044 29.369 -22.445 1.00 45.56 106 LEU A CA 1
ATOM 826 C C . LEU A 1 106 ? 1.503 29.436 -20.999 1.00 45.56 106 LEU A C 1
ATOM 828 O O . LEU A 1 106 ? 0.368 29.030 -20.765 1.00 45.56 106 LEU A O 1
ATOM 832 N N . GLY A 1 107 ? 2.275 29.959 -20.035 1.00 57.78 107 GLY A N 1
ATOM 833 C CA . GLY A 1 107 ? 1.792 30.277 -18.674 1.00 57.78 107 GLY A CA 1
ATOM 834 C C . GLY A 1 107 ? 2.369 29.448 -17.508 1.00 57.78 107 GLY A C 1
ATOM 835 O O . GLY A 1 107 ? 3.353 28.732 -17.656 1.00 57.78 107 GLY A O 1
ATOM 836 N N . PHE A 1 108 ? 1.760 29.594 -16.319 1.00 52.62 108 PHE A N 1
ATOM 837 C CA . PHE A 1 108 ? 2.261 29.146 -14.998 1.00 52.62 108 PHE A CA 1
ATOM 838 C C . PHE A 1 108 ? 2.134 27.626 -14.719 1.00 52.62 108 PHE A C 1
ATOM 840 O O . PHE A 1 108 ? 2.673 27.145 -13.728 1.00 52.62 108 PHE A O 1
ATOM 847 N N . PHE A 1 109 ? 1.452 26.862 -15.584 1.00 56.41 109 PHE A N 1
ATOM 848 C CA . PHE A 1 109 ? 1.238 25.404 -15.462 1.00 56.41 109 PHE A CA 1
ATOM 849 C C . PHE A 1 109 ? 1.922 24.630 -16.595 1.00 56.41 109 PHE A C 1
ATOM 851 O O . PHE A 1 109 ? 1.328 23.764 -17.236 1.00 56.41 109 PHE A O 1
ATOM 858 N N . ARG A 1 110 ? 3.169 24.992 -16.898 1.00 71.06 110 ARG A N 1
ATOM 859 C CA . ARG A 1 110 ? 3.937 24.337 -17.954 1.00 71.06 110 ARG A CA 1
ATOM 860 C C . ARG A 1 110 ? 4.334 22.926 -17.524 1.00 71.06 110 ARG A C 1
ATOM 862 O O . ARG A 1 110 ? 4.962 22.765 -16.478 1.00 71.06 110 ARG A O 1
ATOM 869 N N . VAL A 1 111 ? 3.983 21.943 -18.350 1.00 74.56 111 VAL A N 1
ATOM 870 C CA . VAL A 1 111 ? 4.527 20.587 -18.262 1.00 74.56 111 VAL A CA 1
ATOM 871 C C . VAL A 1 111 ? 5.835 20.589 -19.031 1.00 74.56 111 VAL A C 1
ATOM 873 O O . VAL A 1 111 ? 5.850 20.843 -20.234 1.00 74.56 111 VAL A O 1
ATOM 876 N N . GLU A 1 112 ? 6.940 20.368 -18.339 1.00 82.12 112 GLU A N 1
ATOM 877 C CA . GLU A 1 112 ? 8.229 20.171 -18.989 1.00 82.12 112 GLU A CA 1
ATOM 878 C C . GLU A 1 112 ? 8.579 18.693 -18.968 1.00 82.12 112 GLU A C 1
ATOM 880 O O . GLU A 1 112 ? 8.390 18.011 -17.963 1.00 82.12 112 GLU A O 1
ATOM 885 N N . GLN A 1 113 ? 9.054 18.213 -20.108 1.00 86.00 113 GLN A N 1
ATOM 886 C CA . GLN A 1 113 ? 9.488 16.841 -20.299 1.00 86.00 113 GLN A CA 1
ATOM 887 C C . GLN A 1 113 ? 11.006 16.857 -20.419 1.00 86.00 113 GLN A C 1
ATOM 889 O O . GLN A 1 113 ? 11.557 17.740 -21.078 1.00 86.00 113 GLN A O 1
ATOM 894 N N . ASP A 1 114 ? 11.669 15.899 -19.790 1.00 89.69 114 ASP A N 1
ATOM 895 C CA . ASP A 1 114 ? 13.111 15.720 -19.902 1.00 89.69 114 ASP A CA 1
ATOM 896 C C . ASP A 1 114 ? 13.438 14.252 -20.161 1.00 89.69 114 ASP A C 1
ATOM 898 O O . ASP A 1 114 ? 12.716 13.354 -19.720 1.00 89.69 114 ASP A O 1
ATOM 902 N N . PHE A 1 115 ? 14.515 14.010 -20.894 1.00 93.56 115 PHE A N 1
ATOM 903 C CA . PHE A 1 115 ? 15.001 12.672 -21.186 1.00 93.56 115 PHE A CA 1
ATOM 904 C C . PHE A 1 115 ? 16.523 12.675 -21.242 1.00 93.56 115 PHE A C 1
ATOM 906 O O . PHE A 1 115 ? 17.127 13.425 -22.013 1.00 93.56 115 PHE A O 1
ATOM 913 N N . PHE A 1 116 ? 17.140 11.808 -20.448 1.00 92.69 116 PHE A N 1
ATOM 914 C CA . PHE A 1 116 ? 18.585 11.632 -20.430 1.00 92.69 116 PHE A CA 1
ATOM 915 C C . PHE A 1 116 ? 18.962 10.213 -20.006 1.00 92.69 116 PHE A C 1
ATOM 917 O O . PHE A 1 116 ? 18.164 9.468 -19.437 1.00 92.69 116 PHE A O 1
ATOM 924 N N . GLN A 1 117 ? 20.208 9.845 -20.287 1.00 93.31 117 GLN A N 1
ATOM 925 C CA . GLN A 1 117 ? 20.793 8.577 -19.874 1.00 93.31 117 GLN A CA 1
ATOM 926 C C . GLN A 1 117 ? 21.863 8.830 -18.815 1.00 93.31 117 GLN A C 1
ATOM 928 O O . GLN A 1 117 ? 22.636 9.783 -18.904 1.00 93.31 117 GLN A O 1
ATOM 933 N N . LEU A 1 118 ? 21.887 7.980 -17.795 1.00 89.12 118 LEU A N 1
ATOM 934 C CA . LEU A 1 118 ? 22.929 7.937 -16.784 1.00 89.12 118 LEU A CA 1
ATOM 935 C C . LEU A 1 118 ? 23.882 6.798 -17.140 1.00 89.12 118 LEU A C 1
ATOM 937 O O . LEU A 1 118 ? 23.487 5.629 -17.160 1.00 89.12 118 LEU A O 1
ATOM 941 N N . GLU A 1 119 ? 25.133 7.149 -17.410 1.00 80.38 119 GLU A N 1
ATOM 942 C CA . GLU A 1 119 ? 26.200 6.175 -17.613 1.00 80.38 119 GLU A CA 1
ATOM 943 C C . GLU A 1 119 ? 26.631 5.584 -16.261 1.00 80.38 119 GLU A C 1
ATOM 945 O O . GLU A 1 119 ? 26.779 6.299 -15.266 1.00 80.38 119 GLU A O 1
ATOM 950 N N . GLY A 1 120 ? 26.809 4.263 -16.223 1.00 62.88 120 GLY A N 1
ATOM 951 C CA . GLY A 1 120 ? 27.459 3.548 -15.125 1.00 62.88 120 GLY A CA 1
ATOM 952 C C . GLY A 1 120 ? 28.741 2.897 -15.634 1.00 62.88 120 GLY A C 1
ATOM 953 O O . GLY A 1 120 ? 28.798 2.491 -16.793 1.00 62.88 120 GLY A O 1
ATOM 954 N N . GLU A 1 121 ? 29.775 2.799 -14.797 1.00 54.22 121 GLU A N 1
ATOM 955 C CA . GLU A 1 121 ? 31.047 2.171 -15.180 1.00 54.22 121 GLU A CA 1
ATOM 956 C C . GLU A 1 121 ? 30.821 0.719 -15.648 1.00 54.22 121 GLU A C 1
ATOM 958 O O . GLU A 1 121 ? 30.507 -0.159 -14.850 1.00 54.22 121 GLU A O 1
ATOM 963 N N . GLY A 1 122 ? 30.954 0.471 -16.958 1.00 59.84 122 GLY A N 1
ATOM 964 C CA . GLY A 1 122 ? 30.893 -0.871 -17.554 1.00 59.84 122 GLY A CA 1
ATOM 965 C C . GLY A 1 122 ? 29.508 -1.529 -17.623 1.00 59.84 122 GLY A C 1
ATOM 966 O O . GLY A 1 122 ? 29.433 -2.697 -17.996 1.00 59.84 122 GLY A O 1
ATOM 967 N N . ALA A 1 123 ? 28.430 -0.811 -17.293 1.00 67.19 123 ALA A N 1
ATOM 968 C CA . ALA A 1 123 ? 27.059 -1.323 -17.310 1.00 67.19 123 ALA A CA 1
ATOM 969 C C . ALA A 1 123 ? 26.203 -0.627 -18.377 1.00 67.19 123 ALA A C 1
ATOM 971 O O . ALA A 1 123 ? 26.492 0.493 -18.797 1.00 67.19 123 ALA A O 1
ATOM 972 N N . GLU A 1 124 ? 25.112 -1.277 -18.785 1.00 78.81 124 GLU A N 1
ATOM 973 C CA . GLU A 1 124 ? 24.118 -0.676 -19.680 1.00 78.81 124 GLU A CA 1
ATOM 974 C C . GLU A 1 124 ? 23.583 0.653 -19.112 1.00 78.81 124 GLU A C 1
ATOM 976 O O . GLU A 1 124 ? 23.472 0.810 -17.890 1.00 78.81 124 GLU A O 1
ATOM 981 N N . PRO A 1 125 ? 23.246 1.643 -19.954 1.00 89.06 125 PRO A N 1
ATOM 982 C CA . PRO A 1 125 ? 22.806 2.948 -19.471 1.00 89.06 125 PRO A CA 1
ATOM 983 C C . PRO A 1 125 ? 21.443 2.862 -18.771 1.00 89.06 125 PRO A C 1
ATOM 985 O O . PRO A 1 125 ? 20.527 2.177 -19.238 1.00 89.06 125 PRO A O 1
ATOM 988 N N . ILE A 1 126 ? 21.288 3.596 -17.662 1.00 92.06 126 ILE A N 1
ATOM 989 C CA . ILE A 1 126 ? 19.969 3.822 -17.052 1.00 92.06 126 ILE A CA 1
ATOM 990 C C . ILE A 1 126 ? 19.310 4.971 -17.799 1.00 92.06 126 ILE A C 1
ATOM 992 O O . ILE A 1 126 ? 19.842 6.079 -17.842 1.00 92.06 126 ILE A O 1
ATOM 996 N N . ARG A 1 127 ? 18.134 4.723 -18.358 1.00 95.31 127 ARG A N 1
ATOM 997 C CA . ARG A 1 127 ? 17.326 5.739 -19.030 1.00 95.31 127 ARG A CA 1
ATOM 998 C C . ARG A 1 127 ? 16.426 6.423 -18.017 1.00 95.31 127 ARG A C 1
ATOM 1000 O O . ARG A 1 127 ? 15.886 5.767 -17.127 1.00 95.31 127 ARG A O 1
ATOM 1007 N N . VAL A 1 128 ? 16.289 7.737 -18.146 1.00 94.56 128 VAL A N 1
ATOM 1008 C CA . VAL A 1 128 ? 15.497 8.566 -17.239 1.00 94.56 128 VAL A CA 1
ATOM 100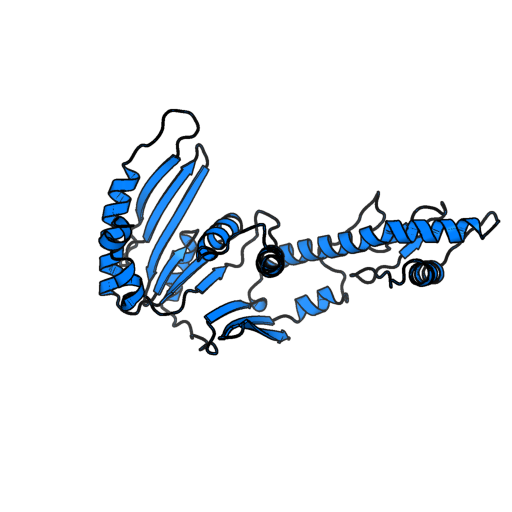9 C C . VAL A 1 128 ? 14.559 9.435 -18.049 1.00 94.56 128 VAL A C 1
ATOM 1011 O O . VAL A 1 128 ? 14.990 10.144 -18.955 1.00 94.56 128 VAL A O 1
ATOM 1014 N N . TYR A 1 129 ? 13.283 9.414 -17.683 1.00 92.50 129 TYR A N 1
ATOM 1015 C CA . TYR A 1 129 ? 12.283 10.333 -18.208 1.00 92.50 129 TYR A CA 1
ATOM 1016 C C . TYR A 1 129 ? 11.685 11.147 -17.070 1.00 92.50 129 TYR A C 1
ATOM 1018 O O . TYR A 1 129 ? 11.211 10.588 -16.080 1.00 92.50 129 TYR A O 1
ATOM 1026 N N . GLY A 1 130 ? 11.745 12.468 -17.207 1.00 88.88 130 GLY A N 1
ATOM 1027 C CA . GLY A 1 130 ? 11.280 13.434 -16.225 1.00 88.88 130 GLY A CA 1
ATOM 1028 C C . GLY A 1 130 ? 10.023 14.160 -16.691 1.00 88.88 130 GLY A C 1
ATOM 1029 O O . GLY A 1 130 ? 9.974 14.668 -17.807 1.00 88.88 130 GLY A O 1
ATOM 1030 N N . LEU A 1 131 ? 9.031 14.266 -15.811 1.00 85.62 131 LEU A N 1
ATOM 1031 C CA . LEU A 1 131 ? 7.860 15.124 -15.955 1.00 85.62 131 LEU A CA 1
ATOM 1032 C C . LEU A 1 131 ? 7.877 16.187 -14.863 1.00 85.62 131 LEU A C 1
ATOM 1034 O O . LEU A 1 131 ? 7.808 15.874 -13.674 1.00 85.62 131 LEU A O 1
ATOM 1038 N N . ARG A 1 132 ? 7.944 17.458 -15.252 1.00 78.88 132 ARG A N 1
ATOM 1039 C CA . ARG A 1 132 ? 7.988 18.590 -14.327 1.00 78.88 132 ARG A CA 1
ATOM 1040 C C . ARG A 1 132 ? 6.740 19.450 -14.454 1.00 78.88 132 ARG A C 1
ATOM 1042 O O . ARG A 1 132 ? 6.437 19.971 -15.522 1.00 78.88 132 ARG A O 1
ATOM 1049 N N . PHE A 1 133 ? 6.059 19.640 -13.331 1.00 78.50 133 PHE A N 1
ATOM 1050 C CA . PHE A 1 133 ? 4.892 20.499 -13.167 1.00 78.50 133 PHE A CA 1
ATOM 1051 C C . PHE A 1 133 ? 5.250 21.607 -12.167 1.00 78.50 133 PHE A C 1
ATOM 1053 O O . PHE A 1 133 ? 5.139 21.444 -10.950 1.00 78.50 133 PHE A O 1
ATOM 1060 N N . GLY A 1 134 ? 5.744 22.739 -12.676 1.00 76.69 134 GLY A N 1
ATOM 1061 C CA . GLY A 1 134 ? 6.226 23.839 -11.832 1.00 76.69 134 GLY A CA 1
ATOM 1062 C C . GLY A 1 134 ? 7.435 23.430 -10.965 1.00 76.69 134 GLY A C 1
ATOM 1063 O O . GLY A 1 134 ? 8.486 23.107 -11.529 1.00 76.69 134 GLY A O 1
ATOM 1064 N N . PRO A 1 135 ? 7.343 23.478 -9.616 1.00 75.75 135 PRO A N 1
ATOM 1065 C CA . PRO A 1 135 ? 8.437 23.092 -8.721 1.00 75.75 135 PRO A CA 1
ATOM 1066 C C . PRO A 1 135 ? 8.541 21.576 -8.491 1.00 75.75 135 PRO A C 1
ATOM 1068 O O . PRO A 1 135 ? 9.511 21.127 -7.888 1.00 75.75 135 PRO A O 1
ATOM 1071 N N . VAL A 1 136 ? 7.553 20.793 -8.933 1.00 74.94 136 VAL A N 1
ATOM 1072 C CA . VAL A 1 136 ? 7.524 19.340 -8.736 1.00 74.94 136 VAL A CA 1
ATOM 1073 C C . VAL A 1 136 ? 8.049 18.661 -9.991 1.00 74.94 136 VAL A C 1
ATOM 1075 O O . VAL A 1 136 ? 7.541 18.914 -11.079 1.00 74.94 136 VAL A O 1
ATOM 1078 N N . ALA A 1 137 ? 9.046 17.795 -9.837 1.00 81.25 137 ALA A N 1
ATOM 1079 C CA . ALA A 1 137 ? 9.541 16.926 -10.895 1.00 81.25 137 ALA A CA 1
ATOM 1080 C C . ALA A 1 137 ? 9.363 15.471 -10.477 1.00 81.25 137 ALA A C 1
ATOM 1082 O O . ALA A 1 137 ? 9.653 15.103 -9.338 1.00 81.25 137 ALA A O 1
ATOM 1083 N N . TRP A 1 138 ? 8.902 14.654 -11.409 1.00 81.94 138 TRP A N 1
ATOM 1084 C CA . TRP A 1 138 ? 8.770 13.222 -11.242 1.00 81.94 138 TRP A CA 1
ATOM 1085 C C . TRP A 1 138 ? 9.614 12.518 -12.294 1.00 81.94 138 TRP A C 1
ATOM 1087 O O . TRP A 1 138 ? 9.558 12.881 -13.463 1.00 81.94 138 TRP A O 1
ATOM 1097 N N . HIS A 1 139 ? 10.405 11.536 -11.874 1.00 89.06 139 HIS A N 1
ATOM 1098 C CA . HIS A 1 139 ? 11.287 10.780 -12.748 1.00 89.06 139 HIS A CA 1
ATOM 1099 C C . HIS A 1 139 ? 10.896 9.307 -12.747 1.00 89.06 139 HIS A C 1
ATOM 1101 O O . HIS A 1 139 ? 10.593 8.737 -11.699 1.00 89.06 139 HIS A O 1
ATOM 1107 N N . VAL A 1 140 ? 10.950 8.703 -13.927 1.00 90.25 140 VAL A N 1
ATOM 1108 C CA . VAL A 1 140 ? 10.867 7.258 -14.125 1.00 90.25 140 VAL A CA 1
ATOM 1109 C C . VAL A 1 140 ? 12.206 6.795 -14.675 1.00 90.25 140 VAL A C 1
ATOM 1111 O O . VAL A 1 140 ? 12.758 7.422 -15.581 1.00 90.25 140 VAL A O 1
ATOM 1114 N N . TYR A 1 141 ? 12.725 5.709 -14.114 1.00 93.00 141 TYR A N 1
ATOM 1115 C CA . TYR A 1 141 ? 14.021 5.138 -14.457 1.00 93.00 141 TYR A CA 1
ATOM 1116 C C . TYR A 1 141 ? 13.809 3.765 -15.078 1.00 93.00 141 TYR A C 1
ATOM 1118 O O . TYR A 1 141 ? 12.984 3.006 -14.580 1.00 93.00 141 TYR A O 1
ATOM 1126 N N . TRP A 1 142 ? 14.546 3.401 -16.120 1.00 94.62 142 TRP A N 1
ATOM 1127 C CA . TRP A 1 142 ? 14.515 2.027 -16.617 1.00 94.62 142 TRP A CA 1
ATOM 1128 C C . TRP A 1 142 ? 15.843 1.580 -17.208 1.00 94.62 142 TRP A C 1
ATOM 1130 O O . TRP A 1 142 ? 16.632 2.380 -17.713 1.00 94.62 142 TRP A O 1
ATOM 1140 N N . ALA A 1 143 ? 16.092 0.280 -17.124 1.00 93.12 143 ALA A N 1
ATOM 1141 C CA . ALA A 1 143 ? 17.274 -0.362 -17.676 1.00 93.12 143 ALA A CA 1
ATOM 1142 C C . ALA A 1 143 ? 16.998 -1.846 -17.924 1.00 93.12 143 ALA A C 1
ATOM 1144 O O . ALA A 1 143 ? 16.204 -2.462 -17.207 1.00 93.12 143 ALA A O 1
ATOM 1145 N N . ARG A 1 144 ? 17.695 -2.422 -18.905 1.00 91.44 144 ARG A N 1
ATOM 1146 C CA . ARG A 1 144 ? 17.895 -3.867 -18.955 1.00 91.44 144 ARG A CA 1
ATOM 1147 C C . ARG A 1 144 ? 19.072 -4.209 -18.027 1.00 91.44 144 ARG A C 1
ATOM 1149 O O . ARG A 1 144 ? 20.055 -3.471 -17.948 1.00 91.44 144 ARG A O 1
ATOM 1156 N N . ILE A 1 145 ? 18.890 -5.229 -17.197 1.00 88.19 145 ILE A N 1
ATOM 1157 C CA . ILE A 1 145 ? 19.852 -5.702 -16.194 1.00 88.19 145 ILE A CA 1
ATOM 1158 C C . ILE A 1 145 ? 19.769 -7.229 -16.241 1.00 88.19 145 ILE A C 1
ATOM 1160 O O . ILE A 1 145 ? 18.687 -7.777 -16.031 1.00 88.19 145 ILE A O 1
ATOM 1164 N N . GLY A 1 146 ? 20.866 -7.895 -16.596 1.00 85.75 146 GLY A N 1
ATOM 1165 C CA . GLY A 1 146 ? 20.868 -9.338 -16.834 1.00 85.75 146 GLY A CA 1
ATOM 1166 C C . GLY A 1 146 ? 19.789 -9.744 -17.839 1.00 85.75 146 GLY A C 1
ATOM 1167 O O . GLY A 1 146 ? 19.637 -9.122 -18.896 1.00 85.75 146 GLY A O 1
ATOM 1168 N N . ASP A 1 147 ? 18.988 -10.736 -17.453 1.00 86.00 147 ASP A N 1
ATOM 1169 C CA . ASP A 1 147 ? 17.872 -11.273 -18.239 1.00 86.00 147 ASP A CA 1
ATOM 1170 C C . ASP A 1 147 ? 16.532 -10.557 -17.959 1.00 86.00 147 ASP A C 1
ATOM 1172 O O . ASP A 1 147 ? 15.460 -11.127 -18.164 1.00 86.00 147 ASP A O 1
ATOM 1176 N N . GLY A 1 148 ? 16.546 -9.314 -17.462 1.00 87.06 148 GLY A N 1
ATOM 1177 C CA . GLY A 1 148 ? 15.334 -8.567 -17.106 1.00 87.06 148 GLY A CA 1
ATOM 1178 C C . GLY A 1 148 ? 15.314 -7.120 -17.601 1.00 87.06 148 GLY A C 1
ATOM 1179 O O . GLY A 1 148 ? 16.331 -6.431 -17.618 1.00 87.06 148 GLY A O 1
ATOM 1180 N N . LEU A 1 149 ? 14.129 -6.636 -17.978 1.00 89.88 149 LEU A N 1
ATOM 1181 C CA . LEU A 1 149 ? 13.827 -5.229 -18.228 1.00 89.88 149 LEU A CA 1
ATOM 1182 C C . LEU A 1 149 ? 13.096 -4.664 -17.009 1.00 89.88 149 LEU A C 1
ATOM 1184 O O . LEU A 1 149 ? 12.017 -5.138 -16.650 1.00 89.88 149 LEU A O 1
ATOM 1188 N N . TYR A 1 150 ? 13.671 -3.630 -16.401 1.00 89.44 150 TYR A N 1
ATOM 1189 C CA . TYR A 1 150 ? 13.180 -3.051 -15.156 1.00 89.44 150 TYR A CA 1
ATOM 1190 C C . TYR A 1 150 ? 12.791 -1.592 -15.344 1.00 89.44 150 TYR A C 1
ATOM 1192 O O . TYR A 1 150 ? 13.556 -0.818 -15.916 1.00 89.44 150 TYR A O 1
ATOM 1200 N N . VAL A 1 151 ? 11.634 -1.207 -14.807 1.00 89.81 151 VAL A N 1
ATOM 1201 C CA . VAL A 1 151 ? 11.148 0.179 -14.742 1.00 89.81 151 VAL A CA 1
ATOM 1202 C C . VAL A 1 151 ? 10.911 0.532 -13.281 1.00 89.81 151 VAL A C 1
ATOM 1204 O O . VAL A 1 151 ? 10.079 -0.090 -12.636 1.00 89.81 151 VAL A O 1
ATOM 1207 N N . ALA A 1 152 ? 11.611 1.521 -12.741 1.00 89.69 152 ALA A N 1
ATOM 1208 C CA . ALA A 1 152 ? 11.586 1.878 -11.330 1.00 89.69 152 ALA A CA 1
ATOM 1209 C C . ALA A 1 152 ? 11.211 3.345 -11.095 1.00 89.69 152 ALA A C 1
ATOM 1211 O O . ALA A 1 152 ? 11.498 4.229 -11.907 1.00 89.69 152 ALA A O 1
ATOM 1212 N N . SER A 1 153 ? 10.603 3.614 -9.938 1.00 87.44 153 SER A N 1
ATOM 1213 C CA . SER A 1 153 ? 10.315 4.977 -9.476 1.00 87.44 153 SER A CA 1
ATOM 1214 C C . SER A 1 153 ? 11.536 5.703 -8.910 1.00 87.44 153 SER A C 1
ATOM 1216 O O . SER A 1 153 ? 11.527 6.927 -8.798 1.00 87.44 153 SER A O 1
ATOM 1218 N N . GLN A 1 154 ? 12.592 4.967 -8.551 1.00 88.06 154 GLN A N 1
ATOM 1219 C CA . GLN A 1 154 ? 13.834 5.511 -8.011 1.00 88.06 154 GLN A CA 1
ATOM 1220 C C . GLN A 1 154 ? 15.045 4.837 -8.649 1.00 88.06 154 GLN A C 1
ATOM 1222 O O . GLN A 1 154 ? 15.043 3.633 -8.901 1.00 88.06 154 GLN A O 1
ATOM 1227 N N . ARG A 1 155 ? 16.115 5.610 -8.847 1.00 88.88 155 ARG A N 1
ATOM 1228 C CA . ARG A 1 155 ? 17.388 5.111 -9.380 1.00 88.88 155 ARG A CA 1
ATOM 1229 C C . ARG A 1 155 ? 18.025 4.041 -8.487 1.00 88.88 155 ARG A C 1
ATOM 1231 O O . ARG A 1 155 ? 18.500 3.038 -9.006 1.00 88.88 155 ARG A O 1
ATOM 1238 N N . SER A 1 156 ? 18.013 4.250 -7.169 1.00 86.31 156 SER A N 1
ATOM 1239 C CA . SER A 1 156 ? 18.624 3.346 -6.182 1.00 86.31 156 SER A CA 1
ATOM 1240 C C . SER A 1 156 ? 18.121 1.909 -6.306 1.00 86.31 156 SER A C 1
ATOM 1242 O O . SER A 1 156 ? 18.889 0.981 -6.101 1.00 86.31 156 SER A O 1
ATOM 1244 N N . VAL A 1 157 ? 16.865 1.716 -6.720 1.00 86.56 157 VAL A N 1
ATOM 1245 C CA . VAL A 1 157 ? 16.294 0.388 -6.981 1.00 86.56 157 VAL A CA 1
ATOM 1246 C C . VAL A 1 157 ? 17.038 -0.332 -8.109 1.00 86.56 157 VAL A C 1
ATOM 1248 O O . VAL A 1 157 ? 17.348 -1.511 -7.980 1.00 86.56 157 VAL A O 1
ATOM 1251 N N . LEU A 1 158 ? 17.363 0.362 -9.204 1.00 88.62 158 LEU A N 1
ATOM 1252 C CA . LEU A 1 158 ? 18.114 -0.229 -10.318 1.00 88.62 158 LEU A CA 1
ATOM 1253 C C . LEU A 1 158 ? 19.584 -0.460 -9.952 1.00 88.62 158 LEU A C 1
ATOM 1255 O O . LEU A 1 158 ? 20.161 -1.461 -10.373 1.00 88.62 158 LEU A O 1
ATOM 1259 N N . ASP A 1 159 ? 20.176 0.430 -9.153 1.00 87.62 159 ASP A N 1
ATOM 1260 C CA . ASP A 1 159 ? 21.536 0.254 -8.630 1.00 87.62 159 ASP A CA 1
ATOM 1261 C C . ASP A 1 159 ? 21.609 -0.992 -7.713 1.00 87.62 159 ASP A C 1
ATOM 1263 O O . ASP A 1 159 ? 22.501 -1.831 -7.864 1.00 87.62 159 ASP A O 1
ATOM 1267 N N . ASP A 1 160 ? 20.614 -1.182 -6.840 1.00 84.81 160 ASP A N 1
ATOM 1268 C CA . ASP A 1 160 ? 20.473 -2.371 -5.995 1.00 84.81 160 ASP A CA 1
ATOM 1269 C C . ASP A 1 160 ? 20.278 -3.645 -6.826 1.00 84.81 160 ASP A C 1
ATOM 1271 O O . ASP A 1 160 ? 20.944 -4.650 -6.569 1.00 84.81 160 ASP A O 1
ATOM 1275 N N . LEU A 1 161 ? 19.393 -3.623 -7.829 1.00 84.50 161 LEU A N 1
ATOM 1276 C CA . LEU A 1 161 ? 19.148 -4.772 -8.708 1.00 84.50 161 LEU A CA 1
ATOM 1277 C C . LEU A 1 161 ? 20.421 -5.187 -9.452 1.00 84.50 161 LEU A C 1
ATOM 1279 O O . LEU A 1 161 ? 20.733 -6.371 -9.488 1.00 84.50 161 LEU A O 1
ATOM 1283 N N . ARG A 1 162 ? 21.219 -4.233 -9.944 1.00 85.75 162 ARG A N 1
ATOM 1284 C CA . ARG A 1 162 ? 22.530 -4.516 -10.559 1.00 85.75 162 ARG A CA 1
ATOM 1285 C C . ARG A 1 162 ? 23.507 -5.163 -9.595 1.00 85.75 162 ARG A C 1
ATOM 1287 O O . ARG A 1 162 ? 24.217 -6.087 -9.977 1.00 85.75 162 ARG A O 1
ATOM 1294 N N . SER A 1 163 ? 23.544 -4.698 -8.346 1.00 80.69 163 SER A N 1
ATOM 1295 C CA . SER A 1 163 ? 24.410 -5.310 -7.331 1.00 80.69 163 SER A CA 1
ATOM 1296 C C . SER A 1 163 ? 24.030 -6.774 -7.059 1.00 80.69 163 SER A C 1
ATOM 1298 O O . SER A 1 163 ? 24.898 -7.598 -6.764 1.00 80.69 163 SER A O 1
ATOM 1300 N N . ARG A 1 164 ? 22.742 -7.108 -7.217 1.00 73.31 164 ARG A N 1
ATOM 1301 C CA . ARG A 1 164 ? 22.164 -8.430 -6.945 1.00 73.31 164 ARG A CA 1
ATOM 1302 C C . ARG A 1 164 ? 22.078 -9.348 -8.155 1.00 73.31 164 ARG A C 1
ATOM 1304 O O . ARG A 1 164 ? 22.023 -10.542 -7.941 1.00 73.31 164 ARG A O 1
ATOM 1311 N N . ASP A 1 165 ? 22.132 -8.843 -9.383 1.00 62.41 165 ASP A N 1
ATOM 1312 C CA . ASP A 1 165 ? 22.158 -9.638 -10.627 1.00 62.41 165 ASP A CA 1
ATOM 1313 C C . ASP A 1 165 ? 23.389 -10.575 -10.706 1.00 62.41 165 ASP A C 1
ATOM 1315 O O . ASP A 1 165 ? 23.416 -11.557 -11.438 1.00 62.41 165 ASP A O 1
ATOM 1319 N N . SER A 1 166 ? 24.392 -10.338 -9.851 1.00 48.69 166 SER A N 1
ATOM 1320 C CA . SER A 1 166 ? 25.488 -11.280 -9.574 1.00 48.69 166 SER A CA 1
ATOM 1321 C C . SER A 1 166 ? 25.083 -12.513 -8.737 1.00 48.69 166 SER A C 1
ATOM 1323 O O . SER A 1 166 ? 25.895 -13.419 -8.539 1.00 48.69 166 SER A O 1
ATOM 1325 N N . GLN A 1 167 ? 23.845 -12.563 -8.241 1.00 41.38 167 GLN A N 1
ATOM 1326 C CA . GLN A 1 167 ? 23.252 -13.632 -7.441 1.00 41.38 167 GLN A CA 1
ATOM 1327 C C . GLN A 1 167 ? 21.893 -14.000 -8.044 1.00 41.38 167 GLN A C 1
ATOM 1329 O O . GLN A 1 167 ? 20.923 -13.255 -7.935 1.00 41.38 167 GLN A O 1
ATOM 1334 N N . THR A 1 168 ? 21.828 -15.159 -8.695 1.00 35.97 168 THR A N 1
ATOM 1335 C CA . THR A 1 168 ? 20.623 -15.700 -9.327 1.00 35.97 168 THR A CA 1
ATOM 1336 C C . THR A 1 168 ? 19.422 -15.599 -8.384 1.00 35.97 168 THR A C 1
ATOM 1338 O O . THR A 1 168 ? 19.427 -16.179 -7.298 1.00 35.97 168 THR A O 1
ATOM 1341 N N . ILE A 1 169 ? 18.390 -14.851 -8.782 1.00 41.44 169 ILE A N 1
ATOM 1342 C CA . ILE A 1 169 ? 17.098 -14.887 -8.098 1.00 41.44 169 ILE A CA 1
ATOM 1343 C C . ILE A 1 169 ? 16.510 -16.262 -8.403 1.00 41.44 169 ILE A C 1
ATOM 1345 O O . ILE A 1 169 ? 16.129 -16.524 -9.543 1.00 41.44 169 ILE A O 1
ATOM 1349 N N . ASP A 1 170 ? 16.452 -17.141 -7.403 1.00 36.81 170 ASP A N 1
ATOM 1350 C CA . ASP A 1 170 ? 15.699 -18.388 -7.506 1.00 36.81 170 ASP A CA 1
ATOM 1351 C C . ASP A 1 170 ? 14.237 -18.028 -7.789 1.00 36.81 170 ASP A C 1
ATOM 1353 O O . ASP A 1 170 ? 13.483 -17.595 -6.909 1.00 36.81 170 ASP A O 1
ATOM 1357 N N . ALA A 1 171 ? 13.846 -18.148 -9.056 1.00 41.25 171 ALA A N 1
ATOM 1358 C CA . ALA A 1 171 ? 12.465 -18.040 -9.465 1.00 41.25 171 ALA A CA 1
ATOM 1359 C C . ALA A 1 171 ? 11.706 -19.172 -8.769 1.00 41.25 171 ALA A C 1
ATOM 1361 O O . ALA A 1 171 ? 11.852 -20.344 -9.113 1.00 41.25 171 ALA A O 1
ATOM 1362 N N . VAL A 1 172 ? 10.901 -18.828 -7.765 1.00 45.06 172 VAL A N 1
ATOM 1363 C CA . VAL A 1 172 ? 9.831 -19.718 -7.317 1.00 45.06 172 VAL A CA 1
ATOM 1364 C C . VAL A 1 172 ? 8.930 -19.879 -8.532 1.00 45.06 172 VAL A C 1
ATOM 1366 O O . VAL A 1 172 ? 8.255 -18.914 -8.887 1.00 45.06 172 VAL A O 1
ATOM 1369 N N . GLU A 1 173 ? 8.979 -21.035 -9.204 1.00 44.97 173 GLU A N 1
ATOM 1370 C CA . GLU A 1 173 ? 8.078 -21.337 -10.318 1.00 44.97 173 GLU A CA 1
AT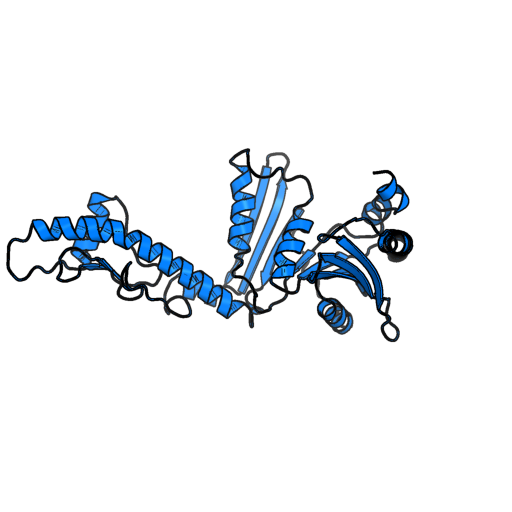OM 1371 C C . GLU A 1 173 ? 6.644 -21.201 -9.803 1.00 44.97 173 GLU A C 1
ATOM 1373 O O . GLU A 1 173 ? 6.195 -22.025 -8.998 1.00 44.97 173 GLU A O 1
ATOM 1378 N N . PRO A 1 174 ? 5.917 -20.144 -10.195 1.00 52.84 174 PRO A N 1
ATOM 1379 C CA . PRO A 1 174 ? 4.579 -19.957 -9.693 1.00 52.84 174 PRO A CA 1
ATOM 1380 C C . PRO A 1 174 ? 3.658 -20.960 -10.372 1.00 52.84 174 PRO A C 1
ATOM 1382 O O . PRO A 1 174 ? 3.811 -21.260 -11.559 1.00 52.84 174 PRO A O 1
ATOM 1385 N N . ALA A 1 175 ? 2.655 -21.437 -9.637 1.00 57.41 175 ALA A N 1
ATOM 1386 C CA . ALA A 1 175 ? 1.549 -22.165 -10.240 1.00 57.41 175 ALA A CA 1
ATOM 1387 C C . ALA A 1 175 ? 0.971 -21.356 -11.424 1.00 57.41 175 ALA A C 1
ATOM 1389 O O . ALA A 1 175 ? 0.929 -20.123 -11.352 1.00 57.41 175 ALA A O 1
ATOM 1390 N N . PRO A 1 176 ? 0.526 -22.009 -12.513 1.00 63.94 176 PRO A N 1
ATOM 1391 C CA . PRO A 1 176 ? 0.020 -21.313 -13.691 1.00 63.94 176 PRO A CA 1
ATOM 1392 C C . PRO A 1 176 ? -1.181 -20.433 -13.318 1.00 63.94 176 PRO A C 1
ATOM 1394 O O . PRO A 1 176 ? -2.273 -20.929 -13.050 1.00 63.94 176 PRO A O 1
ATOM 1397 N N . ALA A 1 177 ? -0.963 -19.119 -13.303 1.00 65.94 177 ALA A N 1
ATOM 1398 C CA . ALA A 1 177 ? -1.955 -18.087 -13.031 1.00 65.94 177 ALA A CA 1
ATOM 1399 C C . ALA A 1 177 ? -1.808 -16.956 -14.057 1.00 65.94 177 ALA A C 1
ATOM 1401 O O . ALA A 1 177 ? -0.722 -16.715 -14.584 1.00 65.94 177 ALA A O 1
ATOM 1402 N N . HIS A 1 178 ? -2.905 -16.256 -14.343 1.00 72.75 178 HIS A N 1
ATOM 1403 C CA . HIS A 1 178 ? -2.903 -15.121 -15.271 1.00 72.75 178 HIS A CA 1
ATOM 1404 C C . HIS A 1 178 ? -2.442 -13.824 -14.594 1.00 72.75 178 HIS A C 1
ATOM 1406 O O . HIS A 1 178 ? -1.889 -12.946 -15.248 1.00 72.75 178 HIS A O 1
ATOM 1412 N N . ALA A 1 179 ? -2.668 -13.701 -13.285 1.00 66.62 179 ALA A N 1
ATOM 1413 C CA . ALA A 1 179 ? -2.129 -12.635 -12.453 1.00 66.62 179 ALA A CA 1
ATOM 1414 C C . ALA A 1 179 ? -1.825 -13.178 -11.057 1.00 66.62 179 ALA A C 1
ATOM 1416 O O . ALA A 1 179 ? -2.496 -14.094 -10.576 1.00 66.62 179 ALA A O 1
ATOM 1417 N N . MET A 1 180 ? -0.819 -12.605 -10.404 1.00 69.19 180 MET A N 1
ATOM 1418 C CA . MET A 1 180 ? -0.391 -13.051 -9.089 1.00 69.19 180 MET A CA 1
ATOM 1419 C C . MET A 1 180 ? 0.103 -11.880 -8.246 1.00 69.19 180 MET A C 1
ATOM 1421 O O . MET A 1 180 ? 0.825 -11.012 -8.734 1.00 69.19 180 MET A O 1
ATOM 1425 N N . LEU A 1 181 ? -0.286 -11.874 -6.975 1.00 70.25 181 LEU A N 1
ATOM 1426 C CA . LEU A 1 181 ? 0.202 -10.949 -5.962 1.00 70.25 181 LEU A CA 1
ATOM 1427 C C . LEU A 1 181 ? 0.963 -11.739 -4.901 1.00 70.25 181 LEU A C 1
ATOM 1429 O O . LEU A 1 181 ? 0.425 -12.690 -4.335 1.00 70.25 181 LEU A O 1
ATOM 1433 N N . TRP A 1 182 ? 2.176 -11.292 -4.591 1.00 71.38 182 TRP A N 1
ATOM 1434 C CA . TRP A 1 182 ? 2.979 -11.823 -3.496 1.00 71.38 182 TRP A CA 1
ATOM 1435 C C . TRP A 1 182 ? 3.227 -10.756 -2.442 1.00 71.38 182 TRP A C 1
ATOM 1437 O O . TRP A 1 182 ? 3.752 -9.681 -2.734 1.00 71.38 182 TRP A O 1
ATOM 1447 N N . LEU A 1 183 ? 2.888 -11.078 -1.200 1.00 72.25 183 LEU A N 1
ATOM 1448 C CA . LEU A 1 183 ? 3.212 -10.281 -0.026 1.00 72.25 183 LEU A CA 1
ATOM 1449 C C . LEU A 1 183 ? 4.154 -11.103 0.855 1.00 72.25 183 LEU A C 1
ATOM 1451 O O . LEU A 1 183 ? 3.761 -12.149 1.366 1.00 72.25 183 LEU A O 1
ATOM 1455 N N . ARG A 1 184 ? 5.390 -10.623 1.034 1.00 76.56 184 ARG A N 1
ATOM 1456 C CA . ARG A 1 184 ? 6.397 -11.236 1.915 1.00 76.56 184 ARG A CA 1
ATOM 1457 C C . ARG A 1 184 ? 6.550 -10.411 3.186 1.00 76.56 184 ARG A C 1
ATOM 1459 O O . ARG A 1 184 ? 7.401 -9.524 3.260 1.00 76.56 184 ARG A O 1
ATOM 1466 N N . ALA A 1 185 ? 5.687 -10.669 4.164 1.00 74.62 185 ALA A N 1
ATOM 1467 C CA . ALA A 1 185 ? 5.640 -9.910 5.413 1.00 74.62 185 ALA A CA 1
ATOM 1468 C C . ALA A 1 185 ? 6.921 -10.079 6.250 1.00 74.62 185 ALA A C 1
ATOM 1470 O O . ALA A 1 185 ? 7.293 -9.179 7.000 1.00 74.62 185 ALA A O 1
ATOM 1471 N N . GLU A 1 186 ? 7.650 -11.185 6.072 1.00 74.75 186 GLU A N 1
ATOM 1472 C CA . GLU A 1 186 ? 8.950 -11.429 6.715 1.00 74.75 186 GLU A CA 1
ATOM 1473 C C . GLU A 1 186 ? 10.037 -10.398 6.365 1.00 74.75 186 GLU A C 1
ATOM 1475 O O . GLU A 1 186 ? 11.008 -10.250 7.108 1.00 74.75 186 GLU A O 1
ATOM 1480 N N . HIS A 1 187 ? 9.866 -9.650 5.272 1.00 77.12 187 HIS A N 1
ATOM 1481 C CA . HIS A 1 187 ? 10.787 -8.593 4.852 1.00 77.12 187 HIS A CA 1
ATOM 1482 C C . HIS A 1 187 ? 10.311 -7.181 5.221 1.00 77.12 187 HIS A C 1
ATOM 1484 O O . HIS A 1 187 ? 10.963 -6.211 4.848 1.00 77.12 187 HIS A O 1
ATOM 1490 N N . TRP A 1 188 ? 9.193 -7.033 5.941 1.00 77.88 188 TRP A N 1
ATOM 1491 C CA . TRP A 1 188 ? 8.648 -5.726 6.327 1.00 77.88 188 TRP A CA 1
ATOM 1492 C C . TRP A 1 188 ? 9.286 -5.226 7.623 1.00 77.88 188 TRP A C 1
ATOM 1494 O O . TRP A 1 188 ? 8.698 -5.281 8.703 1.00 77.88 188 TRP A O 1
ATOM 1504 N N . SER A 1 189 ? 10.513 -4.736 7.528 1.00 79.19 189 SER A N 1
ATOM 1505 C CA . SER A 1 189 ? 11.242 -4.156 8.656 1.00 79.19 189 SER A CA 1
ATOM 1506 C C . SER A 1 189 ? 10.920 -2.673 8.874 1.00 79.19 189 SER A C 1
ATOM 1508 O O . SER A 1 189 ? 10.806 -2.233 10.020 1.00 79.19 189 SER A O 1
ATOM 1510 N N . ARG A 1 190 ? 10.721 -1.910 7.793 1.00 80.19 190 ARG A N 1
ATOM 1511 C CA . ARG A 1 190 ? 10.541 -0.448 7.800 1.00 80.19 190 ARG A CA 1
ATOM 1512 C C . ARG A 1 190 ? 9.080 -0.034 7.665 1.00 80.19 190 ARG A C 1
ATOM 1514 O O . ARG A 1 190 ? 8.651 0.913 8.314 1.00 80.19 190 ARG A O 1
ATOM 1521 N N . THR A 1 191 ? 8.288 -0.775 6.894 1.00 78.12 191 THR A N 1
ATOM 1522 C CA . THR A 1 191 ? 6.876 -0.446 6.634 1.00 78.12 191 THR A CA 1
ATOM 1523 C C . THR A 1 191 ? 5.944 -0.969 7.731 1.00 78.12 191 THR A C 1
ATOM 1525 O O . THR A 1 191 ? 4.865 -0.418 7.963 1.00 78.12 191 THR A O 1
ATOM 1528 N N . LEU A 1 192 ? 6.336 -2.034 8.440 1.00 80.94 192 LEU A N 1
ATOM 1529 C CA . LEU A 1 192 ? 5.486 -2.695 9.435 1.00 80.94 192 LEU A CA 1
ATOM 1530 C C . LEU A 1 192 ? 5.024 -1.774 10.582 1.00 80.94 192 LEU A C 1
ATOM 1532 O O . LEU A 1 192 ? 3.847 -1.862 10.942 1.00 80.94 192 LEU A O 1
ATOM 1536 N N . PRO A 1 193 ? 5.855 -0.877 11.153 1.00 83.81 193 PRO A N 1
ATOM 1537 C CA . PRO A 1 193 ? 5.382 0.106 12.130 1.00 83.81 193 PRO A CA 1
ATOM 1538 C C . PRO A 1 193 ? 4.235 0.980 11.601 1.00 83.81 193 PRO A C 1
ATOM 1540 O O . PRO A 1 193 ? 3.249 1.192 12.309 1.00 83.81 193 PRO A O 1
ATOM 1543 N N . SER A 1 194 ? 4.316 1.426 10.345 1.00 80.50 194 SER A N 1
ATOM 1544 C CA . SER A 1 194 ? 3.268 2.232 9.707 1.00 80.50 194 SER A CA 1
ATOM 1545 C C . SER A 1 194 ? 1.988 1.426 9.485 1.00 80.50 194 SER A C 1
ATOM 1547 O O . SER A 1 194 ? 0.903 1.900 9.825 1.00 80.50 194 SER A O 1
ATOM 1549 N N . TYR A 1 195 ? 2.093 0.174 9.023 1.00 78.75 195 TYR A N 1
ATOM 1550 C CA . TYR A 1 195 ? 0.935 -0.723 8.924 1.00 78.75 195 TYR A CA 1
ATOM 1551 C C . TYR A 1 195 ? 0.282 -0.979 10.285 1.00 78.75 195 TYR A C 1
ATOM 1553 O O . TYR A 1 195 ? -0.939 -0.880 10.404 1.00 78.75 195 TYR A O 1
ATOM 1561 N N . ARG A 1 196 ? 1.076 -1.229 11.335 1.00 85.38 196 ARG A N 1
ATOM 1562 C CA . ARG A 1 196 ? 0.585 -1.375 12.716 1.00 85.38 196 ARG A CA 1
ATOM 1563 C C . ARG A 1 196 ? -0.189 -0.146 13.172 1.00 85.38 196 ARG A C 1
ATOM 1565 O O . ARG A 1 196 ? -1.273 -0.288 13.734 1.00 85.38 196 ARG A O 1
ATOM 1572 N N . MET A 1 197 ? 0.307 1.048 12.869 1.00 85.81 197 MET A N 1
ATOM 1573 C CA . MET A 1 197 ? -0.398 2.286 13.184 1.00 85.81 197 MET A CA 1
ATOM 1574 C C . MET A 1 197 ? -1.708 2.436 12.391 1.00 85.81 197 MET A C 1
ATOM 1576 O O . MET A 1 197 ? -2.723 2.844 12.960 1.00 85.81 197 MET A O 1
ATOM 1580 N N . GLY A 1 198 ? -1.722 2.097 11.099 1.00 82.12 198 GLY A N 1
ATOM 1581 C CA . GLY A 1 198 ? -2.929 2.129 10.261 1.00 82.12 198 GLY A CA 1
ATOM 1582 C C . GLY A 1 198 ? -3.999 1.121 10.709 1.00 82.12 198 GLY A C 1
ATOM 1583 O O . GLY A 1 198 ? -5.194 1.437 10.771 1.00 82.12 198 GLY A O 1
ATOM 1584 N N . TRP A 1 199 ? -3.578 -0.079 11.103 1.00 85.25 199 TRP A N 1
ATOM 1585 C CA . TRP A 1 199 ? -4.447 -1.100 11.687 1.00 85.25 199 TRP A CA 1
ATOM 1586 C C . TRP A 1 199 ? -5.030 -0.663 13.030 1.00 85.25 199 TRP A C 1
ATOM 1588 O O . TRP A 1 199 ? -6.243 -0.735 13.213 1.00 85.25 199 TRP A O 1
ATOM 1598 N N . GLU A 1 200 ? -4.207 -0.126 13.930 1.00 90.44 200 GLU A N 1
ATOM 1599 C CA . GLU A 1 200 ? -4.674 0.415 15.212 1.00 90.44 200 GLU A CA 1
ATOM 1600 C C . GLU A 1 200 ? -5.669 1.568 15.012 1.00 90.44 200 GLU A C 1
ATOM 1602 O O . GLU A 1 200 ? -6.705 1.643 15.675 1.00 90.44 200 GLU A O 1
ATOM 1607 N N . ARG A 1 201 ? -5.426 2.440 14.026 1.00 89.44 201 ARG A N 1
ATOM 1608 C CA . ARG A 1 201 ? -6.368 3.507 13.657 1.00 89.44 201 ARG A CA 1
ATOM 1609 C C . ARG A 1 201 ? -7.721 2.942 13.221 1.00 89.44 201 ARG A C 1
ATOM 1611 O O . ARG A 1 201 ? -8.760 3.478 13.620 1.00 89.44 201 ARG A O 1
ATOM 1618 N N . SER A 1 202 ? -7.705 1.863 12.440 1.00 86.75 202 SER A N 1
ATOM 1619 C CA . SER A 1 202 ? -8.909 1.157 11.987 1.00 86.75 202 SER A CA 1
ATOM 1620 C C . SER A 1 202 ? -9.646 0.494 13.157 1.00 86.75 202 SER A C 1
ATOM 1622 O O . SER A 1 202 ? -10.863 0.656 13.284 1.00 86.75 202 SER A O 1
ATOM 1624 N N . ASN A 1 203 ? -8.922 -0.166 14.067 1.00 91.88 203 ASN A N 1
ATOM 1625 C CA . ASN A 1 203 ? -9.485 -0.765 15.281 1.00 91.88 203 ASN A CA 1
ATOM 1626 C C . ASN A 1 203 ? -10.146 0.285 16.177 1.00 91.88 203 ASN A C 1
ATOM 1628 O O . ASN A 1 203 ? -11.298 0.118 16.593 1.00 91.88 203 ASN A O 1
ATOM 1632 N N . ARG A 1 204 ? -9.459 1.408 16.411 1.00 94.50 204 ARG A N 1
ATOM 1633 C CA . ARG A 1 204 ? -10.000 2.550 17.149 1.00 94.50 204 ARG A CA 1
ATOM 1634 C C . ARG A 1 204 ? -11.267 3.089 16.488 1.00 94.50 204 ARG A C 1
ATOM 1636 O O . ARG A 1 204 ? -12.245 3.345 17.187 1.00 94.50 204 ARG A O 1
ATOM 1643 N N . GLN A 1 205 ? -11.280 3.266 15.165 1.00 93.06 205 GLN A N 1
ATOM 1644 C CA . GLN A 1 205 ? -12.454 3.777 14.448 1.00 93.06 205 GLN A CA 1
ATOM 1645 C C . GLN A 1 205 ? -13.654 2.828 14.573 1.00 93.06 205 GLN A C 1
ATOM 1647 O O . GLN A 1 205 ? -14.752 3.272 14.915 1.00 93.06 205 GLN A O 1
ATOM 1652 N N . ALA A 1 206 ? -13.445 1.525 14.372 1.00 91.88 206 ALA A N 1
ATOM 1653 C CA . ALA A 1 206 ? -14.484 0.515 14.567 1.00 91.88 206 ALA A CA 1
ATOM 1654 C C . ALA A 1 206 ? -15.008 0.518 16.014 1.00 91.88 206 ALA A C 1
ATOM 1656 O O . ALA A 1 206 ? -16.216 0.504 16.250 1.00 91.88 206 ALA A O 1
ATOM 1657 N N . CYS A 1 207 ? -14.109 0.626 16.994 1.00 94.94 207 CYS A N 1
ATOM 1658 C CA . CYS A 1 207 ? -14.469 0.739 18.401 1.00 94.94 207 CYS A CA 1
ATOM 1659 C C . CYS A 1 207 ? -15.285 2.008 18.702 1.00 94.94 207 CYS A C 1
ATOM 1661 O O . CYS A 1 207 ? -16.263 1.950 19.447 1.00 94.94 207 CYS A O 1
ATOM 1663 N N . GLN A 1 208 ? -14.931 3.146 18.103 1.00 94.56 208 GLN A N 1
ATOM 1664 C CA . GLN A 1 208 ? -15.649 4.410 18.280 1.00 94.56 208 GLN A CA 1
ATOM 1665 C C . GLN A 1 208 ? -17.043 4.392 17.663 1.00 94.56 208 GLN A C 1
ATOM 1667 O O . GLN A 1 208 ? -17.974 4.923 18.270 1.00 94.56 208 GLN A O 1
ATOM 1672 N N . HIS A 1 209 ? -17.222 3.735 16.515 1.00 94.94 209 HIS A N 1
ATOM 1673 C CA . HIS A 1 209 ? -18.548 3.543 15.924 1.00 94.94 209 HIS A CA 1
ATOM 1674 C C . HIS A 1 209 ? -19.496 2.768 16.855 1.00 94.94 209 HIS A C 1
ATOM 1676 O O . HIS A 1 209 ? -20.698 3.029 16.852 1.00 94.94 209 HIS A O 1
ATOM 1682 N N . ASN A 1 210 ? -18.970 1.901 17.728 1.00 95.38 210 ASN A N 1
ATOM 1683 C CA . ASN A 1 210 ? -19.775 1.200 18.731 1.00 95.38 210 ASN A CA 1
ATOM 1684 C C . ASN A 1 210 ? -20.265 2.127 19.864 1.00 95.38 210 ASN A C 1
ATOM 1686 O O . ASN A 1 210 ? -21.304 1.859 20.469 1.00 95.38 210 ASN A O 1
ATOM 1690 N N . LEU A 1 211 ? -19.567 3.233 20.157 1.00 95.38 211 LEU A N 1
ATOM 1691 C CA . LEU A 1 211 ? -19.874 4.090 21.313 1.00 95.38 211 LEU A CA 1
ATOM 1692 C C . LEU A 1 211 ? -21.218 4.819 21.195 1.00 95.38 211 LEU A C 1
ATOM 1694 O O . LEU A 1 211 ? -21.854 5.073 22.217 1.00 95.38 211 LEU A O 1
ATOM 1698 N N . GLY A 1 212 ? -21.678 5.133 19.981 1.00 94.81 212 GLY A N 1
ATOM 1699 C CA . GLY A 1 212 ? -22.984 5.764 19.749 1.00 94.81 212 GLY A CA 1
ATOM 1700 C C . GLY A 1 212 ? -24.155 4.857 20.163 1.00 94.81 212 GLY A C 1
ATOM 1701 O O . GLY A 1 212 ? -24.941 5.235 21.044 1.00 94.81 212 GLY A O 1
ATOM 1702 N N . PRO A 1 213 ? -24.255 3.641 19.591 1.00 94.94 213 PRO A N 1
ATOM 1703 C CA . PRO A 1 213 ? -25.192 2.613 20.038 1.00 94.94 213 PRO A CA 1
ATOM 1704 C C . PRO A 1 213 ? -25.083 2.315 21.538 1.00 94.94 213 PRO A C 1
ATOM 1706 O O . PRO A 1 213 ? -26.098 2.332 22.232 1.00 94.94 213 PRO A O 1
ATOM 1709 N N . MET A 1 214 ? -23.864 2.135 22.067 1.00 94.56 214 MET A N 1
ATOM 1710 C CA . MET A 1 214 ? -23.641 1.864 23.497 1.00 94.56 214 MET A CA 1
ATOM 1711 C C . MET A 1 214 ? -24.119 2.997 24.403 1.00 94.56 214 MET A C 1
ATOM 1713 O O . MET A 1 214 ? -24.763 2.742 25.414 1.00 94.56 214 MET A O 1
ATOM 1717 N N . SER A 1 215 ? -23.882 4.253 24.032 1.00 94.69 215 SER A N 1
ATOM 1718 C CA . SER A 1 215 ? -24.411 5.400 24.780 1.00 94.69 215 SER A CA 1
ATOM 1719 C C . SER A 1 215 ? -25.941 5.401 24.789 1.00 94.69 215 SER A C 1
ATOM 1721 O O . SER A 1 215 ? -26.557 5.749 25.791 1.00 94.69 215 SER A O 1
ATOM 1723 N N . SER A 1 216 ? -26.573 4.981 23.691 1.00 94.25 216 SER A N 1
ATOM 1724 C CA . SER A 1 216 ? -28.034 4.967 23.567 1.00 94.25 216 SER A CA 1
ATOM 1725 C C . SER A 1 216 ? -28.685 3.906 24.453 1.00 94.25 216 SER A C 1
ATOM 1727 O O . SER A 1 216 ? -29.593 4.238 25.214 1.00 94.25 216 SER A O 1
ATOM 1729 N N . VAL A 1 217 ? -28.185 2.664 24.435 1.00 93.56 217 VAL A N 1
ATOM 1730 C CA . VAL A 1 217 ? -28.670 1.620 25.361 1.00 93.56 217 VAL A CA 1
ATOM 1731 C C . VAL A 1 217 ? -28.293 1.928 26.806 1.00 93.56 217 VAL A C 1
ATOM 1733 O O . VAL A 1 217 ? -29.089 1.698 27.710 1.00 93.56 217 VAL A O 1
ATOM 1736 N N . GLY A 1 218 ? -27.123 2.525 27.030 1.00 92.31 218 GLY A N 1
ATOM 1737 C CA . GLY A 1 218 ? -26.688 2.947 28.353 1.00 92.31 218 GLY A CA 1
ATOM 1738 C C . GLY A 1 218 ? -27.623 3.975 28.987 1.00 92.31 218 GLY A C 1
ATOM 1739 O O . GLY A 1 218 ? -27.970 3.831 30.156 1.00 92.31 218 GLY A O 1
ATOM 1740 N N . ARG A 1 219 ? -28.095 4.959 28.208 1.00 91.50 219 ARG A N 1
ATOM 1741 C CA . ARG A 1 219 ? -29.101 5.932 28.664 1.00 91.50 219 ARG A CA 1
ATOM 1742 C C . ARG A 1 219 ? -30.435 5.281 29.011 1.00 91.50 219 ARG A C 1
ATOM 1744 O O . ARG A 1 219 ? -31.052 5.676 29.993 1.00 91.50 219 ARG A O 1
ATOM 1751 N N . ALA A 1 220 ? -30.876 4.299 28.224 1.00 91.12 220 ALA A N 1
ATOM 1752 C CA . ALA A 1 220 ? -32.120 3.583 28.498 1.00 91.12 220 ALA A CA 1
ATOM 1753 C C . ALA A 1 220 ? -32.034 2.814 29.825 1.00 91.12 220 ALA A C 1
ATOM 1755 O O . ALA A 1 220 ? -32.884 2.991 30.693 1.00 91.12 220 ALA A O 1
ATOM 1756 N N . LEU A 1 221 ? -30.947 2.064 30.030 1.00 89.88 221 LEU A N 1
ATOM 1757 C CA . LEU A 1 221 ? -30.690 1.366 31.293 1.00 89.88 221 LEU A CA 1
ATOM 1758 C C . LEU A 1 221 ? -30.548 2.336 32.483 1.00 89.88 221 LEU A C 1
ATOM 1760 O O . LEU A 1 221 ? -30.916 1.991 33.605 1.00 89.88 221 LEU A O 1
ATOM 1764 N N . ALA A 1 222 ? -30.037 3.549 32.241 1.00 88.12 222 ALA A N 1
ATOM 1765 C CA . ALA A 1 222 ? -29.914 4.595 33.258 1.00 88.12 222 ALA A CA 1
ATOM 1766 C C . ALA A 1 222 ? -31.261 5.135 33.699 1.00 88.12 222 ALA A C 1
ATOM 1768 O O . ALA A 1 222 ? -31.496 5.298 34.893 1.00 88.12 222 ALA A O 1
ATOM 1769 N N . ALA A 1 223 ? -32.151 5.374 32.741 1.00 86.50 223 ALA A N 1
ATOM 1770 C CA . ALA A 1 223 ? -33.487 5.872 33.018 1.00 86.50 223 ALA A CA 1
ATOM 1771 C C . ALA A 1 223 ? -34.330 4.876 33.835 1.00 86.50 223 ALA A C 1
ATOM 1773 O O . ALA A 1 223 ? -35.168 5.301 34.627 1.00 86.50 223 ALA A O 1
ATOM 1774 N N . GLU A 1 224 ? -34.100 3.566 33.685 1.00 83.19 224 GLU A N 1
ATOM 1775 C CA . GLU A 1 224 ? -34.811 2.530 34.450 1.00 83.19 224 GLU A CA 1
ATOM 1776 C C . GLU A 1 224 ? -34.387 2.465 35.929 1.00 83.19 224 GLU A C 1
ATOM 1778 O O . GLU A 1 224 ? -35.178 2.083 36.794 1.00 83.19 224 GLU A O 1
ATOM 1783 N N . GLN A 1 225 ? -33.154 2.862 36.253 1.00 77.38 225 GLN A N 1
ATOM 1784 C CA . GLN A 1 225 ? -32.616 2.813 37.612 1.00 77.38 225 GLN A CA 1
ATOM 1785 C C . GLN A 1 225 ? -32.827 4.155 38.329 1.00 77.38 225 GLN A C 1
ATOM 1787 O O . GLN A 1 225 ? -32.007 5.066 38.261 1.00 77.38 225 GLN A O 1
ATOM 1792 N N . SER A 1 226 ? -33.933 4.284 39.062 1.00 57.56 226 SER A N 1
ATOM 1793 C CA . SER A 1 226 ? -34.211 5.471 39.885 1.00 57.56 226 SER A CA 1
ATOM 1794 C C . SER A 1 226 ? -33.387 5.456 41.188 1.00 57.56 226 SER A C 1
ATOM 1796 O O . SER A 1 226 ? -33.696 4.687 42.095 1.00 57.56 226 SER A O 1
ATOM 1798 N N . GLY A 1 227 ? -32.348 6.298 41.318 1.00 60.84 227 GLY A N 1
ATOM 1799 C CA . GLY A 1 227 ? -31.577 6.454 42.568 1.00 60.84 227 GLY A CA 1
ATOM 1800 C C . GLY A 1 227 ? -30.217 7.158 42.418 1.00 60.84 227 GLY A C 1
ATOM 1801 O O . GLY A 1 227 ? -29.675 7.259 41.324 1.00 60.84 227 GLY A O 1
ATOM 1802 N N . SER A 1 228 ? -29.642 7.649 43.525 1.00 56.00 228 SER A N 1
ATOM 1803 C CA . SER A 1 228 ? -28.431 8.500 43.556 1.00 56.00 228 SER A CA 1
ATOM 1804 C C . SER A 1 228 ? -27.095 7.784 43.286 1.00 56.00 228 SER A C 1
ATOM 1806 O O . SER A 1 228 ? -26.047 8.427 43.299 1.00 56.00 228 SER A O 1
ATOM 1808 N N . GLN A 1 229 ? -27.104 6.476 43.011 1.00 62.69 229 GLN A N 1
ATOM 1809 C CA . GLN A 1 229 ? -25.923 5.712 42.597 1.00 62.69 229 GLN A CA 1
ATOM 1810 C C . GLN A 1 229 ? -26.289 4.714 41.499 1.00 62.69 229 GLN A C 1
ATOM 1812 O O . GLN A 1 229 ? -26.481 3.524 41.736 1.00 62.69 229 GLN A O 1
ATOM 1817 N N . TYR A 1 230 ? -26.391 5.224 40.278 1.00 69.81 230 TYR A N 1
ATOM 1818 C CA . TYR A 1 230 ? -26.572 4.409 39.088 1.00 69.81 230 TYR A CA 1
ATOM 1819 C C . TYR A 1 230 ? -25.253 3.728 38.686 1.00 69.81 230 TYR A C 1
ATOM 1821 O O . TYR A 1 230 ? -24.209 4.380 38.584 1.00 69.81 230 TYR A O 1
ATOM 1829 N N . ARG A 1 231 ? -25.284 2.408 38.451 1.00 78.94 231 ARG A N 1
ATOM 1830 C CA . ARG A 1 231 ? -24.112 1.638 38.008 1.00 78.94 231 ARG A CA 1
ATOM 1831 C C . ARG A 1 231 ? -24.523 0.556 37.016 1.00 78.94 231 ARG A C 1
ATOM 1833 O O . ARG A 1 231 ? -24.842 -0.565 37.403 1.00 78.94 231 ARG A O 1
ATOM 1840 N N . VAL A 1 232 ? -24.445 0.865 35.723 1.00 85.00 232 VAL A N 1
ATOM 1841 C CA . VAL A 1 232 ? -24.530 -0.166 34.682 1.00 85.00 232 VAL A CA 1
ATOM 1842 C C . VAL A 1 232 ? -23.202 -0.887 34.536 1.00 85.00 232 VAL A C 1
ATOM 1844 O O . VAL A 1 232 ? -22.153 -0.284 34.309 1.00 85.00 232 VAL A O 1
ATOM 1847 N N . SER A 1 233 ? -23.257 -2.208 34.689 1.00 89.06 233 SER A N 1
ATOM 1848 C CA . SER A 1 233 ? -22.116 -3.076 34.431 1.00 89.06 233 SER A CA 1
ATOM 1849 C C . SER A 1 233 ? -21.853 -3.181 32.927 1.00 89.06 233 SER A C 1
ATOM 1851 O O . SER A 1 233 ? -22.776 -3.103 32.114 1.00 89.06 233 SER A O 1
ATOM 1853 N N . SER A 1 234 ? -20.595 -3.421 32.549 1.00 89.19 234 SER A N 1
ATOM 1854 C CA . SER A 1 234 ? -20.207 -3.658 31.152 1.00 89.19 234 SER A CA 1
ATOM 1855 C C . SER A 1 234 ? -21.023 -4.794 30.517 1.00 89.19 234 SER A C 1
ATOM 1857 O O . SER A 1 234 ? -21.459 -4.681 29.375 1.00 89.19 234 SER A O 1
ATOM 1859 N N . ASN A 1 235 ? -21.297 -5.862 31.277 1.00 90.81 235 ASN A N 1
ATOM 1860 C CA . ASN A 1 235 ? -22.092 -7.000 30.808 1.00 90.81 235 ASN A CA 1
ATOM 1861 C C . ASN A 1 235 ? -23.549 -6.620 30.528 1.00 90.81 235 ASN A C 1
ATOM 1863 O O . ASN A 1 235 ? -24.081 -7.010 29.492 1.00 90.81 235 ASN A O 1
ATOM 1867 N N . ALA A 1 236 ? -24.183 -5.836 31.407 1.00 90.75 236 ALA A N 1
ATOM 1868 C CA . ALA A 1 236 ? -25.548 -5.362 31.183 1.00 90.75 236 ALA A CA 1
ATOM 1869 C C . ALA A 1 236 ? -25.625 -4.470 29.934 1.00 90.75 236 ALA A C 1
ATOM 1871 O O . ALA A 1 236 ? -26.528 -4.627 29.114 1.00 90.75 236 ALA A O 1
ATOM 1872 N N . LEU A 1 237 ? -24.633 -3.593 29.748 1.00 91.94 237 LEU A N 1
ATOM 1873 C CA . LEU A 1 237 ? -24.536 -2.724 28.577 1.00 91.94 237 LEU A CA 1
ATOM 1874 C C . LEU A 1 237 ? -24.416 -3.527 27.273 1.00 91.94 237 LEU A C 1
ATOM 1876 O O . LEU A 1 237 ? -25.148 -3.277 26.315 1.00 91.94 237 LEU A O 1
ATOM 1880 N N . GLN A 1 238 ? -23.526 -4.522 27.244 1.00 92.00 238 GLN A N 1
ATOM 1881 C CA . GLN A 1 238 ? -23.338 -5.392 26.081 1.00 92.00 238 GLN A CA 1
ATOM 1882 C C . GLN A 1 238 ? -24.573 -6.255 25.798 1.00 92.00 238 GLN A C 1
ATOM 1884 O O . GLN A 1 238 ? -24.972 -6.396 24.640 1.00 92.00 238 GLN A O 1
ATOM 1889 N N . GLN A 1 239 ? -25.200 -6.812 26.838 1.00 93.00 239 GLN A N 1
ATOM 1890 C CA . GLN A 1 239 ? -26.411 -7.619 26.698 1.00 93.00 239 GLN A CA 1
ATOM 1891 C C . GLN A 1 239 ? -27.570 -6.795 26.128 1.00 93.00 239 GLN A C 1
ATOM 1893 O O . GLN A 1 239 ? -28.229 -7.252 25.193 1.00 93.00 239 GLN A O 1
ATOM 1898 N N . ALA A 1 240 ? -27.773 -5.572 26.621 1.00 92.19 240 ALA A N 1
ATOM 1899 C CA . ALA A 1 240 ? -28.770 -4.654 26.075 1.00 92.19 240 ALA A CA 1
ATOM 1900 C C . ALA A 1 240 ? -28.453 -4.276 24.620 1.00 92.19 240 ALA A C 1
ATOM 1902 O O . ALA A 1 240 ? -29.337 -4.292 23.766 1.00 92.19 240 ALA A O 1
ATOM 1903 N N . GLY A 1 241 ? -27.179 -4.026 24.304 1.00 93.12 241 GLY A N 1
ATOM 1904 C CA . GLY A 1 241 ? -26.711 -3.813 22.934 1.00 93.12 241 GLY A CA 1
ATOM 1905 C C . GLY A 1 241 ? -27.100 -4.944 21.981 1.00 93.12 241 GLY A C 1
ATOM 1906 O O . GLY A 1 241 ? -27.651 -4.688 20.910 1.00 93.12 241 GLY A O 1
ATOM 1907 N N . ARG A 1 242 ? -26.875 -6.195 22.399 1.00 94.19 242 ARG A N 1
ATOM 1908 C CA . ARG A 1 242 ? -27.261 -7.391 21.638 1.00 94.19 242 ARG A CA 1
ATOM 1909 C C . ARG A 1 242 ? -28.770 -7.489 21.450 1.00 94.19 242 ARG A C 1
ATOM 1911 O O . ARG A 1 242 ? -29.214 -7.816 20.357 1.00 94.19 242 ARG A O 1
ATOM 1918 N N . GLN A 1 243 ? -29.549 -7.219 22.494 1.00 94.44 243 GLN A N 1
ATOM 1919 C CA . GLN A 1 243 ? -31.010 -7.302 22.437 1.00 94.44 243 GLN A CA 1
ATOM 1920 C C . GLN A 1 243 ? -31.621 -6.238 21.519 1.00 94.44 243 GLN A C 1
ATOM 1922 O O . GLN A 1 243 ? -32.532 -6.548 20.760 1.00 94.44 243 GLN A O 1
ATOM 1927 N N . VAL A 1 244 ? -31.112 -5.005 21.571 1.00 94.94 244 VAL A N 1
ATOM 1928 C CA . VAL A 1 244 ? -31.679 -3.871 20.826 1.00 94.94 244 VAL A CA 1
ATOM 1929 C C . VAL A 1 244 ? -31.208 -3.842 19.374 1.00 94.94 244 VAL A C 1
ATOM 1931 O O . VAL A 1 244 ? -32.014 -3.611 18.478 1.00 94.94 244 VAL A O 1
ATOM 1934 N N . TYR A 1 245 ? -29.916 -4.071 19.124 1.00 94.06 245 TYR A N 1
ATOM 1935 C CA . TYR A 1 245 ? -29.334 -3.937 17.784 1.00 94.06 245 TYR A CA 1
ATOM 1936 C C . TYR A 1 245 ? -29.083 -5.273 17.078 1.00 94.06 245 TYR A C 1
ATOM 1938 O O . TYR A 1 245 ? -28.719 -5.269 15.907 1.00 94.06 245 TYR A O 1
ATOM 1946 N N . GLY A 1 246 ? -29.224 -6.413 17.763 1.00 93.56 246 GLY A N 1
ATOM 1947 C CA . GLY A 1 246 ? -28.887 -7.725 17.197 1.00 93.56 246 GLY A CA 1
ATOM 1948 C C . GLY A 1 246 ? -27.384 -7.933 16.966 1.00 93.56 246 GLY A C 1
ATOM 1949 O O . GLY A 1 246 ? -26.998 -8.844 16.240 1.00 93.56 246 GLY A O 1
ATOM 1950 N N . LEU A 1 247 ? -26.526 -7.095 17.563 1.00 88.88 247 LEU A N 1
ATOM 1951 C CA . LEU A 1 247 ? -25.078 -7.083 17.334 1.00 88.88 247 LEU A CA 1
ATOM 1952 C C . LEU A 1 247 ? -24.290 -7.377 18.613 1.00 88.88 247 LEU A C 1
ATOM 1954 O O . LEU A 1 247 ? -24.633 -6.926 19.706 1.00 88.88 247 LEU A O 1
ATOM 1958 N N . ASN A 1 248 ? -23.175 -8.090 18.458 1.00 90.38 248 ASN A N 1
ATOM 1959 C CA . ASN A 1 248 ? -22.173 -8.252 19.506 1.00 90.38 248 ASN A CA 1
ATOM 1960 C C . ASN A 1 248 ? -21.149 -7.128 19.420 1.00 90.38 248 ASN A C 1
ATOM 1962 O O . ASN A 1 248 ? -20.187 -7.218 18.663 1.00 90.38 248 ASN A O 1
ATOM 1966 N N . PHE A 1 249 ? -21.355 -6.073 20.202 1.00 92.56 249 PHE A N 1
ATOM 1967 C CA . PHE A 1 249 ? -20.399 -4.976 20.273 1.00 92.56 249 PHE A CA 1
ATOM 1968 C C . PHE A 1 249 ? -19.137 -5.424 21.008 1.00 92.56 249 PHE A C 1
ATOM 1970 O O . PHE A 1 249 ? -19.138 -5.606 22.224 1.00 92.56 249 PHE A O 1
ATOM 1977 N N . THR A 1 250 ? -18.051 -5.579 20.258 1.00 92.81 250 THR A N 1
ATOM 1978 C CA . THR A 1 250 ? -16.730 -5.936 20.780 1.00 92.81 250 THR A CA 1
ATOM 1979 C C . THR A 1 250 ? -15.703 -4.912 20.331 1.00 92.81 250 THR A C 1
ATOM 1981 O O . THR A 1 250 ? -15.699 -4.515 19.165 1.00 92.81 250 THR A O 1
ATOM 1984 N N . CYS A 1 251 ? -14.808 -4.515 21.233 1.00 93.81 251 CYS A N 1
ATOM 1985 C CA . CYS A 1 251 ? -13.617 -3.773 20.848 1.00 93.81 251 CYS A CA 1
ATOM 1986 C C . CYS A 1 251 ? -12.664 -4.720 20.092 1.00 93.81 251 CYS A C 1
ATOM 1988 O O . CYS A 1 251 ? -12.376 -5.797 20.622 1.00 93.81 251 CYS A O 1
ATOM 1990 N N . PRO A 1 252 ? -12.162 -4.358 18.896 1.00 93.12 252 PRO A N 1
ATOM 1991 C CA . PRO A 1 252 ? -11.216 -5.197 18.149 1.00 93.12 252 PRO A CA 1
ATOM 1992 C C . PRO A 1 252 ? -9.937 -5.536 18.930 1.00 93.12 252 PRO A C 1
ATOM 1994 O O . PRO A 1 252 ? -9.405 -6.633 18.784 1.00 93.12 252 PRO A O 1
ATOM 1997 N N . ASP A 1 253 ? -9.518 -4.634 19.820 1.00 93.31 253 ASP A N 1
ATOM 1998 C CA . ASP A 1 253 ? -8.353 -4.787 20.698 1.00 93.31 253 ASP A CA 1
ATOM 1999 C C . ASP A 1 253 ? -8.686 -5.414 22.063 1.00 93.31 253 ASP A C 1
ATOM 2001 O O . ASP A 1 253 ? -7.869 -5.406 22.976 1.00 93.31 253 ASP A O 1
ATOM 2005 N N . GLY A 1 254 ? -9.906 -5.927 22.253 1.00 92.44 254 GLY A N 1
ATOM 2006 C CA . GLY A 1 254 ? -10.307 -6.585 23.504 1.00 92.44 254 GLY A CA 1
ATOM 2007 C C . GLY A 1 254 ? -10.672 -5.637 24.653 1.00 92.44 254 GLY A C 1
ATOM 2008 O O . GLY A 1 254 ? -10.897 -6.081 25.775 1.00 92.44 254 GLY A O 1
ATOM 2009 N N . GLY A 1 255 ? -10.774 -4.333 24.392 1.00 93.06 255 GLY A N 1
ATOM 2010 C CA . GLY A 1 255 ? -11.238 -3.353 25.376 1.00 93.06 255 GLY A CA 1
ATOM 2011 C C . GLY A 1 255 ? -12.691 -3.559 25.835 1.00 93.06 255 GLY A C 1
ATOM 2012 O O . GLY A 1 255 ? -13.544 -4.065 25.104 1.00 93.06 255 GLY A O 1
ATOM 2013 N N . GLU A 1 256 ? -12.991 -3.099 27.049 1.00 94.38 256 GLU A N 1
ATOM 2014 C CA . GLU A 1 256 ? -14.329 -3.156 27.639 1.00 94.38 256 GLU A CA 1
ATOM 2015 C C . GLU A 1 256 ? -15.092 -1.849 27.431 1.00 94.38 256 GLU A C 1
ATOM 2017 O O . GLU A 1 256 ? -14.563 -0.763 27.686 1.00 94.38 256 GLU A O 1
ATOM 2022 N N . TYR A 1 257 ? -16.370 -1.964 27.067 1.00 95.56 257 TYR A N 1
ATOM 2023 C CA . TYR A 1 257 ? -17.290 -0.832 27.032 1.00 95.56 257 TYR A CA 1
ATOM 2024 C C . TYR A 1 257 ? -17.910 -0.571 28.400 1.00 95.56 257 TYR A C 1
ATOM 2026 O O . TYR A 1 257 ? -18.447 -1.481 29.032 1.00 95.56 257 TYR A O 1
ATOM 2034 N N . ARG A 1 258 ? -17.867 0.686 28.840 1.00 94.75 258 ARG A N 1
ATOM 2035 C CA . ARG A 1 258 ? -18.431 1.145 30.113 1.00 94.75 258 ARG A CA 1
ATOM 2036 C C . ARG A 1 258 ? -19.214 2.427 29.912 1.00 94.75 258 ARG A C 1
ATOM 2038 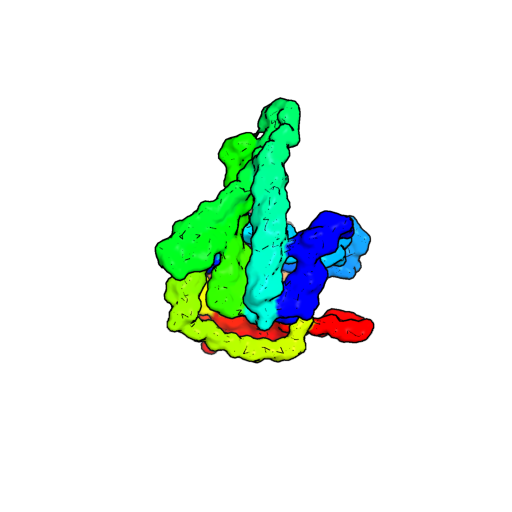O O . ARG A 1 258 ? -18.812 3.284 29.126 1.00 94.75 258 ARG A O 1
ATOM 2045 N N . LEU A 1 259 ? -20.291 2.568 30.669 1.00 93.31 259 LEU A N 1
ATOM 2046 C CA . LEU A 1 259 ? -21.048 3.806 30.763 1.00 93.31 259 LEU A CA 1
ATOM 2047 C C . LEU A 1 259 ? -20.491 4.646 31.918 1.00 93.31 259 LEU A C 1
ATOM 2049 O O . LEU A 1 259 ? -20.254 4.121 33.009 1.00 93.31 259 LEU A O 1
ATOM 2053 N N . ALA A 1 260 ? -20.241 5.927 31.669 1.00 88.75 260 ALA A N 1
ATOM 2054 C CA . ALA A 1 260 ? -19.782 6.859 32.685 1.00 88.75 260 ALA A CA 1
ATOM 2055 C C . ALA A 1 260 ? -20.876 7.127 33.734 1.00 88.75 260 ALA A C 1
ATOM 2057 O O . ALA A 1 260 ? -22.055 6.827 33.538 1.00 88.75 260 ALA A O 1
ATOM 2058 N N . GLN A 1 261 ? -20.474 7.717 34.863 1.00 83.88 261 GLN A N 1
ATOM 2059 C CA . GLN A 1 261 ? -21.393 8.059 35.957 1.00 83.88 261 GLN A CA 1
ATOM 2060 C C . GLN A 1 261 ? -22.442 9.106 35.558 1.00 83.88 261 GLN A C 1
ATOM 2062 O O . GLN A 1 261 ? -23.483 9.193 36.197 1.00 83.88 261 GLN A O 1
ATOM 2067 N N . ASP A 1 262 ? -22.192 9.863 34.486 1.00 85.38 262 ASP A N 1
ATOM 2068 C CA . ASP A 1 262 ? -23.165 10.785 33.895 1.00 85.38 262 ASP A CA 1
ATOM 2069 C C . ASP A 1 262 ? -24.371 10.071 33.251 1.00 85.38 262 ASP A C 1
ATOM 2071 O O . ASP A 1 262 ? -25.300 10.731 32.793 1.00 85.38 262 ASP A O 1
ATOM 2075 N N . GLY A 1 263 ? -24.348 8.734 33.173 1.00 84.19 263 GLY A N 1
ATOM 2076 C CA . GLY A 1 263 ? -25.412 7.905 32.611 1.00 84.19 263 GLY A CA 1
ATOM 2077 C C . GLY A 1 263 ? -25.593 8.037 31.098 1.00 84.19 263 GLY A C 1
ATOM 2078 O O . GLY A 1 263 ? -26.506 7.430 30.540 1.00 84.19 263 GLY A O 1
ATOM 2079 N N . THR A 1 264 ? -24.749 8.811 30.416 1.00 88.12 264 THR A N 1
ATOM 2080 C CA . THR A 1 264 ? -24.954 9.199 29.013 1.00 88.12 264 THR A CA 1
ATOM 2081 C C . THR A 1 264 ? -23.752 8.926 28.123 1.00 88.12 264 THR A C 1
ATOM 2083 O O . THR A 1 264 ? -23.945 8.700 26.925 1.00 88.12 264 THR A O 1
ATOM 2086 N N . THR A 1 265 ? -22.545 8.890 28.685 1.00 92.62 265 THR A N 1
ATOM 2087 C CA . THR A 1 265 ? -21.299 8.765 27.927 1.00 92.62 265 THR A CA 1
ATOM 2088 C C . THR A 1 265 ? -20.763 7.339 27.976 1.00 92.62 265 THR A C 1
ATOM 2090 O O . THR A 1 265 ? -20.299 6.873 29.017 1.00 92.62 265 THR A O 1
ATOM 2093 N N . ALA A 1 266 ? -20.773 6.634 26.842 1.00 95.12 266 ALA A N 1
ATOM 2094 C CA . ALA A 1 266 ? -20.041 5.375 26.712 1.00 95.12 266 ALA A CA 1
ATOM 2095 C C . ALA A 1 266 ? -18.543 5.611 26.445 1.00 95.12 266 ALA A C 1
ATOM 2097 O O . ALA A 1 266 ? -18.139 6.546 25.750 1.00 95.12 266 ALA A O 1
ATOM 2098 N N . SER A 1 267 ? -17.716 4.712 26.969 1.00 96.06 267 SER A N 1
ATOM 2099 C CA . SER A 1 267 ? -16.260 4.709 26.825 1.00 96.06 267 SER A CA 1
ATOM 2100 C C . SER A 1 267 ? -15.737 3.294 26.587 1.00 96.06 267 SER A C 1
ATOM 2102 O O . SER A 1 267 ? -16.353 2.326 27.028 1.00 96.06 267 SER A O 1
ATOM 2104 N N . CYS A 1 268 ? -14.591 3.180 25.920 1.00 96.12 268 CYS A N 1
ATOM 2105 C CA . CYS A 1 268 ? -13.784 1.966 25.842 1.00 96.12 268 CYS A CA 1
ATOM 2106 C C . CYS A 1 268 ? -12.555 2.083 26.758 1.00 96.12 268 CYS A C 1
ATOM 2108 O O . CYS A 1 268 ? -11.877 3.120 26.776 1.00 96.12 268 CYS A O 1
ATOM 2110 N N . SER A 1 269 ? -12.225 1.009 27.484 1.00 94.75 269 SER A N 1
ATOM 2111 C CA . SER A 1 269 ? -11.047 0.957 28.365 1.00 94.75 269 SER A CA 1
ATOM 2112 C C . SER A 1 269 ? -9.726 1.234 27.637 1.00 94.75 269 SER A C 1
ATOM 2114 O O . SER A 1 269 ? -8.824 1.808 28.249 1.00 94.75 269 SER A O 1
ATOM 2116 N N . LEU A 1 270 ? -9.641 0.910 26.342 1.00 94.50 270 LEU A N 1
ATOM 2117 C CA . LEU A 1 270 ? -8.465 1.137 25.494 1.00 94.50 270 LEU A CA 1
ATOM 2118 C C . LEU A 1 270 ? -8.587 2.431 24.675 1.00 94.50 270 LEU A C 1
ATOM 2120 O O . LEU A 1 270 ? -7.739 3.312 24.787 1.00 94.50 270 LEU A O 1
ATOM 2124 N N . HIS A 1 271 ? -9.686 2.611 23.933 1.00 96.38 271 HIS A N 1
ATOM 2125 C CA . HIS A 1 271 ? -9.818 3.713 22.961 1.00 96.38 271 HIS A CA 1
ATOM 2126 C C . HIS A 1 271 ? -10.496 4.987 23.480 1.00 96.38 271 HIS A C 1
ATOM 2128 O O . HIS A 1 271 ? -10.667 5.947 22.729 1.00 96.38 271 HIS A O 1
ATOM 2134 N N . GLY A 1 272 ? -10.861 5.037 24.764 1.00 95.56 272 GLY A N 1
ATOM 2135 C CA . GLY A 1 272 ? -11.421 6.239 25.389 1.00 95.56 272 GLY A CA 1
ATOM 2136 C C . GLY A 1 272 ? -12.864 6.527 24.968 1.00 95.56 272 GLY A C 1
ATOM 2137 O O . GLY A 1 272 ? -13.667 5.606 24.823 1.00 95.56 272 GLY A O 1
ATOM 2138 N N . THR A 1 273 ? -13.212 7.806 24.831 1.00 95.19 273 THR A N 1
ATOM 2139 C CA . THR A 1 273 ? -14.556 8.258 24.420 1.00 95.19 273 THR A CA 1
ATOM 2140 C C . THR A 1 273 ? -14.521 8.858 23.016 1.00 95.19 273 THR A C 1
ATOM 2142 O O . THR A 1 273 ? -13.452 9.092 22.457 1.00 95.19 273 THR A O 1
ATOM 2145 N N . ALA A 1 274 ? -15.692 9.163 22.451 1.00 91.31 274 ALA A N 1
ATOM 2146 C CA . ALA A 1 274 ? -15.778 9.888 21.182 1.00 91.31 274 ALA A CA 1
ATOM 2147 C C . ALA A 1 274 ? -15.154 11.300 21.254 1.00 91.31 274 ALA A C 1
ATOM 2149 O O . ALA A 1 274 ? -14.598 11.769 20.267 1.00 91.31 274 ALA A O 1
ATOM 2150 N N . LEU A 1 275 ? -15.220 11.962 22.418 1.00 91.94 275 LEU A N 1
ATOM 2151 C CA . LEU A 1 275 ? -14.667 13.309 22.630 1.00 91.94 275 LEU A CA 1
ATOM 2152 C C . LEU A 1 275 ? -13.203 13.299 23.095 1.00 91.94 275 LEU A C 1
ATOM 2154 O O . LEU A 1 275 ? -12.481 14.269 22.887 1.00 91.94 275 LEU A O 1
ATOM 2158 N N . HIS A 1 276 ? -12.757 12.201 23.705 1.00 94.12 276 HIS A N 1
ATOM 2159 C CA . HIS A 1 276 ? -11.387 12.004 24.176 1.00 94.12 276 HIS A CA 1
ATOM 2160 C C . HIS A 1 276 ? -10.856 10.658 23.667 1.00 94.12 276 HIS A C 1
ATOM 2162 O O . HIS A 1 276 ? -10.736 9.697 24.442 1.00 94.12 276 HIS A O 1
ATOM 2168 N N . PRO A 1 277 ? -10.590 10.563 22.352 1.00 94.62 277 PRO A N 1
ATOM 2169 C CA . PRO A 1 277 ? -10.144 9.331 21.731 1.00 94.62 277 PRO A CA 1
ATOM 2170 C C . PRO A 1 277 ? -8.712 8.995 22.155 1.00 94.62 277 PRO A C 1
ATOM 2172 O O . PRO A 1 277 ? -7.852 9.869 22.248 1.00 94.62 277 PRO A O 1
ATOM 2175 N N . ARG A 1 278 ? -8.446 7.709 22.375 1.00 94.94 278 ARG A N 1
ATOM 2176 C CA . ARG A 1 278 ? -7.112 7.162 22.654 1.00 94.94 278 ARG A CA 1
ATOM 2177 C C . ARG A 1 278 ? -6.787 6.063 21.649 1.00 94.94 278 ARG A C 1
ATOM 2179 O O . ARG A 1 278 ? -7.700 5.446 21.106 1.00 94.94 278 ARG A O 1
ATOM 2186 N N . GLN A 1 279 ? -5.504 5.835 21.406 1.00 91.31 279 GLN A N 1
ATOM 2187 C CA . GLN A 1 279 ? -5.008 4.719 20.601 1.00 91.31 279 GLN A CA 1
ATOM 2188 C C . GLN A 1 279 ? -3.595 4.344 21.024 1.00 91.31 279 GLN A C 1
ATOM 2190 O O . GLN A 1 279 ? -2.869 5.188 21.562 1.00 91.31 279 GLN A O 1
ATOM 2195 N N . GLY A 1 280 ? -3.225 3.096 20.761 1.00 88.94 280 GLY A N 1
ATOM 2196 C CA . GLY A 1 280 ? -1.840 2.652 20.835 1.00 88.94 280 GLY A CA 1
ATOM 2197 C C . GLY A 1 280 ? -1.013 3.112 19.630 1.00 88.94 280 GLY A C 1
ATOM 2198 O O . GLY A 1 280 ? -1.486 3.825 18.743 1.00 88.94 280 GLY A O 1
ATOM 2199 N N . VAL A 1 281 ? 0.244 2.670 19.597 1.00 88.75 281 VAL A N 1
ATOM 2200 C CA . VAL A 1 281 ? 1.107 2.740 18.400 1.00 88.75 281 VAL A CA 1
ATOM 2201 C C . VAL A 1 281 ? 0.966 1.497 17.507 1.00 88.75 281 VAL A C 1
ATOM 2203 O O . VAL A 1 281 ? 1.489 1.469 16.398 1.00 88.75 281 VAL A O 1
ATOM 2206 N N . ALA A 1 282 ? 0.265 0.473 17.997 1.00 89.69 282 ALA A N 1
ATOM 2207 C CA . ALA A 1 282 ? -0.025 -0.797 17.343 1.00 89.69 282 ALA A CA 1
ATOM 2208 C C . ALA A 1 282 ? -1.283 -1.420 17.989 1.00 89.69 282 ALA A C 1
ATOM 2210 O O . ALA A 1 282 ? -1.641 -0.983 19.092 1.00 89.69 282 ALA A O 1
ATOM 2211 N N . PRO A 1 283 ? -1.909 -2.431 17.348 1.00 90.94 283 PRO A N 1
ATOM 2212 C CA . PRO A 1 283 ? -2.987 -3.210 17.953 1.00 90.94 283 PRO A CA 1
ATOM 2213 C C . PRO A 1 283 ? -2.588 -3.759 19.321 1.00 90.94 283 PRO A C 1
ATOM 2215 O O . PRO A 1 283 ? -1.411 -4.053 19.554 1.00 90.94 283 PRO A O 1
ATOM 2218 N N . ALA A 1 284 ? -3.557 -3.913 20.225 1.00 90.94 284 ALA A N 1
ATOM 2219 C CA . ALA A 1 284 ? -3.258 -4.390 21.574 1.00 90.94 284 ALA A CA 1
ATOM 2220 C C . ALA A 1 284 ? -2.642 -5.797 21.547 1.00 90.94 284 ALA A C 1
ATOM 2222 O O . ALA A 1 284 ? -3.052 -6.655 20.757 1.00 90.94 284 ALA A O 1
ATOM 2223 N N . GLU A 1 285 ? -1.678 -6.030 22.438 1.00 87.75 285 GLU A N 1
ATOM 2224 C CA . GLU A 1 285 ? -1.044 -7.336 22.617 1.00 87.75 285 GLU A CA 1
ATOM 2225 C C . GLU A 1 285 ? -2.107 -8.398 22.941 1.00 87.75 285 GLU A C 1
ATOM 2227 O O . GLU A 1 285 ? -3.000 -8.177 23.763 1.00 87.75 285 GLU A O 1
ATOM 2232 N N . GLY A 1 286 ? -2.057 -9.534 22.241 1.00 84.69 286 GLY A N 1
ATOM 2233 C CA . GLY A 1 286 ? -3.058 -10.600 22.357 1.00 84.69 286 GLY A CA 1
ATOM 2234 C C . GLY A 1 286 ? -4.391 -10.332 21.643 1.00 84.69 286 GLY A C 1
ATOM 2235 O O . GLY A 1 286 ? -5.293 -11.170 21.704 1.00 84.69 286 GLY A O 1
ATOM 2236 N N . SER A 1 287 ? -4.551 -9.202 20.944 1.00 86.81 287 SER A N 1
ATOM 2237 C CA . SER A 1 287 ? -5.675 -9.027 20.018 1.00 86.81 287 SER A CA 1
ATOM 2238 C C . SER A 1 287 ? -5.546 -9.986 18.830 1.00 86.81 287 SER A C 1
ATOM 2240 O O . SER A 1 287 ? -4.446 -10.314 18.389 1.00 86.81 287 SER A O 1
ATOM 2242 N N . ARG A 1 288 ? -6.680 -10.397 18.244 1.00 84.62 288 ARG A N 1
ATOM 2243 C CA . ARG A 1 288 ? -6.684 -11.289 17.065 1.00 84.62 288 ARG A CA 1
ATOM 2244 C C . ARG A 1 288 ? -5.873 -10.728 15.895 1.00 84.62 288 ARG A C 1
ATOM 2246 O O . ARG A 1 288 ? -5.279 -11.490 15.143 1.00 84.62 288 ARG A O 1
ATOM 2253 N N . LEU A 1 289 ? -5.872 -9.403 15.738 1.00 82.06 289 LEU A N 1
ATOM 2254 C CA . LEU A 1 289 ? -5.117 -8.741 14.682 1.00 82.06 289 LEU A CA 1
ATOM 2255 C C . LEU A 1 289 ? -3.615 -8.732 14.980 1.00 82.06 289 LEU A C 1
ATOM 2257 O O . LEU A 1 289 ? -2.837 -8.977 14.067 1.00 82.06 289 LEU A O 1
ATOM 2261 N N . ALA A 1 290 ? -3.209 -8.503 16.234 1.00 84.81 290 ALA A N 1
ATOM 2262 C CA . ALA A 1 290 ? -1.806 -8.619 16.627 1.00 84.81 290 ALA A CA 1
ATOM 2263 C C . ALA A 1 290 ? -1.269 -10.031 16.343 1.00 84.81 290 ALA A C 1
ATOM 2265 O O . ALA A 1 290 ? -0.239 -10.153 15.685 1.00 84.81 290 ALA A O 1
ATOM 2266 N N . SER A 1 291 ? -2.015 -11.078 16.718 1.00 85.62 291 SER A N 1
ATOM 2267 C CA . SER A 1 291 ? -1.642 -12.470 16.423 1.00 85.62 291 SER A CA 1
ATOM 2268 C C . SER A 1 291 ? -1.523 -12.733 14.921 1.00 85.62 291 SER A C 1
ATOM 2270 O O . SER A 1 291 ? -0.503 -13.243 14.471 1.00 85.62 291 SER A O 1
ATOM 2272 N N . LEU A 1 292 ? -2.509 -12.303 14.121 1.00 82.19 292 LEU A N 1
ATOM 2273 C CA . LEU A 1 292 ? -2.470 -12.472 12.664 1.00 82.19 292 LEU A CA 1
ATOM 2274 C C . LEU A 1 292 ? -1.229 -11.816 12.039 1.00 82.19 292 LEU A C 1
ATOM 2276 O O . LEU A 1 292 ? -0.598 -12.397 11.163 1.00 82.19 292 LEU A O 1
ATOM 2280 N N . VAL A 1 293 ? -0.880 -10.606 12.478 1.00 78.38 293 VAL A N 1
ATOM 2281 C CA . VAL A 1 293 ? 0.280 -9.859 11.967 1.00 78.38 293 VAL A CA 1
ATOM 2282 C C . VAL A 1 293 ? 1.596 -10.519 12.368 1.00 78.38 293 VAL A C 1
ATOM 2284 O O . VAL A 1 293 ? 2.554 -10.498 11.601 1.00 78.38 293 VAL A O 1
ATOM 2287 N N . GLU A 1 294 ? 1.669 -11.075 13.573 1.00 81.44 294 GLU A N 1
ATOM 2288 C CA . GLU A 1 294 ? 2.866 -11.764 14.051 1.00 81.44 294 GLU A CA 1
ATOM 2289 C C . GLU A 1 294 ? 3.079 -13.107 13.359 1.00 81.44 294 GLU A C 1
ATOM 2291 O O . GLU A 1 294 ? 4.230 -13.474 13.106 1.00 81.44 294 GLU A O 1
ATOM 2296 N N . GLU A 1 295 ? 1.995 -13.811 13.043 1.00 84.44 295 GLU A N 1
ATOM 2297 C CA . GLU A 1 295 ? 2.008 -15.130 12.416 1.00 84.44 295 GLU A CA 1
ATOM 2298 C C . GLU A 1 295 ? 2.147 -15.064 10.893 1.00 84.44 295 GLU A C 1
ATOM 2300 O O . GLU A 1 295 ? 2.678 -15.999 10.306 1.00 84.44 295 GLU A O 1
ATOM 2305 N N . LEU A 1 296 ? 1.727 -13.980 10.236 1.00 81.75 296 LEU A N 1
ATOM 2306 C CA . LEU A 1 296 ? 1.812 -13.868 8.780 1.00 81.75 296 LEU A CA 1
ATOM 2307 C C . LEU A 1 296 ? 3.276 -13.857 8.310 1.00 81.75 296 LEU A C 1
ATOM 2309 O O . LEU A 1 296 ? 4.012 -12.900 8.562 1.00 81.75 296 LEU A O 1
ATOM 2313 N N . ARG A 1 297 ? 3.692 -14.899 7.583 1.00 80.81 297 ARG A N 1
ATOM 2314 C CA . ARG A 1 297 ? 4.968 -14.911 6.850 1.00 80.81 297 ARG A CA 1
ATOM 2315 C C . ARG A 1 297 ? 4.772 -14.425 5.429 1.00 80.81 297 ARG A C 1
ATOM 2317 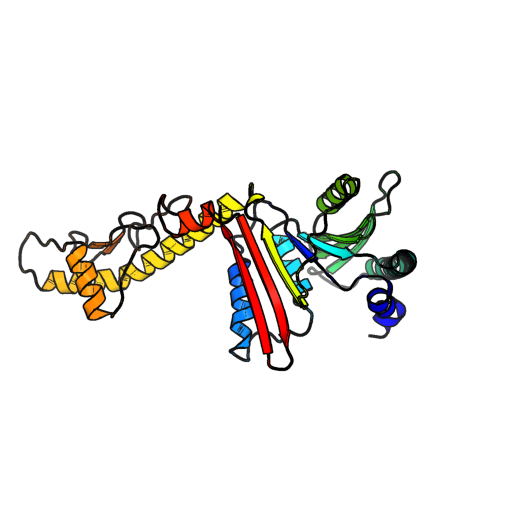O O . ARG A 1 297 ? 5.385 -13.436 5.031 1.00 80.81 297 ARG A O 1
ATOM 2324 N N . ASN A 1 298 ? 3.892 -15.108 4.700 1.00 80.00 298 ASN A N 1
ATOM 2325 C CA . ASN A 1 298 ? 3.656 -14.880 3.283 1.00 80.00 298 ASN A CA 1
ATOM 2326 C C . ASN A 1 298 ? 2.164 -14.944 2.957 1.00 80.00 298 ASN A C 1
ATOM 2328 O O . ASN A 1 298 ? 1.387 -15.644 3.607 1.00 80.00 298 ASN A O 1
ATOM 2332 N N . MET A 1 299 ? 1.775 -14.211 1.921 1.00 78.06 299 MET A N 1
ATOM 2333 C CA . MET A 1 299 ? 0.474 -14.347 1.285 1.00 78.06 299 MET A CA 1
ATOM 2334 C C . MET A 1 299 ? 0.655 -14.327 -0.226 1.00 78.06 299 MET A C 1
ATOM 2336 O O . MET A 1 299 ? 1.271 -13.407 -0.773 1.00 78.06 299 MET A O 1
ATOM 2340 N N . THR A 1 300 ? 0.066 -15.315 -0.886 1.00 79.50 300 THR A N 1
ATOM 2341 C CA . THR A 1 300 ? -0.003 -15.407 -2.341 1.00 79.50 300 THR A CA 1
ATOM 2342 C C . THR A 1 300 ? -1.457 -15.326 -2.765 1.00 79.50 300 THR A C 1
ATOM 2344 O O . THR A 1 300 ? -2.301 -16.067 -2.268 1.00 79.50 300 THR A O 1
ATOM 2347 N N . VAL A 1 301 ? -1.761 -14.426 -3.694 1.00 73.00 301 VAL A N 1
ATOM 2348 C CA . VAL A 1 301 ? -3.062 -14.385 -4.363 1.00 73.00 301 VAL A CA 1
ATOM 2349 C C . VAL A 1 301 ? -2.838 -14.719 -5.824 1.00 73.00 301 VAL A C 1
ATOM 2351 O O . VAL A 1 301 ? -2.227 -13.934 -6.544 1.00 73.00 301 VAL A O 1
ATOM 2354 N N . SER A 1 302 ? -3.349 -15.865 -6.257 1.00 77.44 302 SER A N 1
ATOM 2355 C CA . SER A 1 302 ? -3.275 -16.337 -7.637 1.00 77.44 302 SER A CA 1
ATOM 2356 C C . SER A 1 302 ? -4.630 -16.175 -8.305 1.00 77.44 302 SER A C 1
ATOM 2358 O O . SER A 1 302 ? -5.648 -16.633 -7.790 1.00 77.44 302 SER A O 1
ATOM 2360 N N . MET A 1 303 ? -4.657 -15.521 -9.460 1.00 72.75 303 MET A N 1
ATOM 2361 C CA . MET A 1 303 ? -5.874 -15.191 -10.194 1.00 72.75 303 MET A CA 1
ATOM 2362 C C . MET A 1 303 ? -5.836 -15.846 -11.575 1.00 72.75 303 MET A C 1
ATOM 2364 O O . MET A 1 303 ? -4.915 -15.626 -12.364 1.00 72.75 303 MET A O 1
ATOM 2368 N N . THR A 1 304 ? -6.853 -16.648 -11.877 1.00 75.94 304 THR A N 1
ATOM 2369 C CA . THR A 1 304 ? -7.003 -17.359 -13.149 1.00 75.94 304 THR A CA 1
ATOM 2370 C C . THR A 1 304 ? -8.324 -16.979 -13.799 1.00 75.94 304 THR A C 1
ATOM 2372 O O . THR A 1 304 ? -9.386 -17.188 -13.215 1.00 75.94 304 THR A O 1
ATOM 2375 N N . PHE A 1 305 ? -8.269 -16.439 -15.015 1.00 72.69 305 PHE A N 1
ATOM 2376 C CA . PHE A 1 305 ? -9.456 -16.241 -15.839 1.00 72.69 305 PHE A CA 1
ATOM 2377 C C . PHE A 1 305 ? -9.852 -17.579 -16.471 1.00 72.69 305 PHE A C 1
ATOM 2379 O O . PHE A 1 305 ? -9.061 -18.204 -17.174 1.00 72.69 305 PHE A O 1
ATOM 2386 N N . LEU A 1 306 ? -11.063 -18.029 -16.169 1.00 78.44 306 LEU A N 1
ATOM 2387 C CA . LEU A 1 306 ? -11.725 -19.184 -16.765 1.00 78.44 306 LEU A CA 1
ATOM 2388 C C . LEU A 1 306 ? -12.806 -18.681 -17.730 1.00 78.44 306 LEU A C 1
ATOM 2390 O O . LEU A 1 306 ? -13.223 -17.526 -17.643 1.00 78.44 306 LEU A O 1
ATOM 2394 N N . GLU A 1 307 ? -13.300 -19.550 -18.615 1.00 81.00 307 GLU A N 1
ATOM 2395 C CA . GLU A 1 307 ? -14.373 -19.192 -19.563 1.00 81.00 307 GLU A CA 1
ATOM 2396 C C . GLU A 1 307 ? -15.620 -18.626 -18.854 1.00 81.00 307 GLU A C 1
ATOM 2398 O O . GLU A 1 307 ? -16.235 -17.682 -19.345 1.00 81.00 307 GLU A O 1
ATOM 2403 N N . ASP A 1 308 ? -15.925 -19.133 -17.654 1.00 82.75 308 ASP A N 1
ATOM 2404 C CA . ASP A 1 308 ? -17.122 -18.775 -16.883 1.00 82.75 308 ASP A CA 1
ATOM 2405 C C . ASP A 1 308 ? -16.876 -17.739 -15.768 1.00 82.75 308 ASP A C 1
ATOM 2407 O O . ASP A 1 308 ? -17.806 -17.380 -15.039 1.00 82.75 308 ASP A O 1
ATOM 2411 N N . GLY A 1 309 ? -15.643 -17.247 -15.588 1.00 73.75 309 GLY A N 1
ATOM 2412 C CA . GLY A 1 309 ? -15.359 -16.235 -14.567 1.00 73.75 309 GLY A CA 1
ATOM 2413 C C . GLY A 1 309 ? -13.931 -16.214 -14.028 1.00 73.75 309 GLY A C 1
ATOM 2414 O O . GLY A 1 309 ? -13.008 -16.797 -14.582 1.00 73.75 309 GLY A O 1
ATOM 2415 N N . LEU A 1 310 ? -13.746 -15.501 -12.918 1.00 73.00 310 LEU A N 1
ATOM 2416 C CA . LEU A 1 310 ? -12.456 -15.335 -12.252 1.00 73.00 310 LEU A CA 1
ATOM 2417 C C . LEU A 1 310 ? -12.326 -16.324 -11.089 1.00 73.00 310 LEU A C 1
ATOM 2419 O O . LEU A 1 310 ? -13.090 -16.256 -10.127 1.00 73.00 310 LEU A O 1
ATOM 2423 N N . HIS A 1 311 ? -11.326 -17.199 -11.146 1.00 72.38 311 HIS A N 1
ATOM 2424 C CA . HIS A 1 311 ? -10.936 -18.052 -10.030 1.00 72.38 311 HIS A CA 1
ATOM 2425 C C . HIS A 1 311 ? -9.752 -17.417 -9.295 1.00 72.38 311 HIS A C 1
ATOM 2427 O O . HIS A 1 311 ? -8.665 -17.297 -9.856 1.00 72.38 311 HIS A O 1
ATOM 2433 N N . ALA A 1 312 ? -9.969 -16.993 -8.049 1.00 73.69 312 ALA A N 1
ATOM 2434 C CA . ALA A 1 312 ? -8.924 -16.457 -7.184 1.00 73.69 312 ALA A CA 1
ATOM 2435 C C . ALA A 1 312 ? -8.630 -17.438 -6.041 1.00 73.69 312 ALA A C 1
ATOM 2437 O O . ALA A 1 312 ? -9.532 -17.791 -5.281 1.00 73.69 312 ALA A O 1
ATOM 2438 N N . VAL A 1 313 ? -7.373 -17.855 -5.920 1.00 75.44 313 VAL A N 1
ATOM 2439 C CA . VAL A 1 313 ? -6.861 -18.692 -4.831 1.00 75.44 313 VAL A CA 1
ATOM 2440 C C . VAL A 1 313 ? -6.003 -17.812 -3.931 1.00 75.44 313 VAL A C 1
ATOM 2442 O O . VAL A 1 313 ? -5.104 -17.128 -4.415 1.00 75.44 313 VAL A O 1
ATOM 2445 N N . VAL A 1 314 ? -6.299 -17.805 -2.631 1.00 75.69 314 VAL A N 1
ATOM 2446 C CA . VAL A 1 314 ? -5.512 -17.091 -1.618 1.00 75.69 314 VAL A CA 1
ATOM 2447 C C . VAL A 1 314 ? -4.838 -18.123 -0.728 1.00 75.69 314 VAL A C 1
ATOM 2449 O O . VAL A 1 314 ? -5.516 -18.874 -0.028 1.00 75.69 314 VAL A O 1
ATOM 2452 N N . GLU A 1 315 ? -3.513 -18.137 -0.748 1.00 76.88 315 GLU A N 1
ATOM 2453 C CA . GLU A 1 315 ? -2.672 -18.963 0.112 1.00 76.88 315 GLU A CA 1
ATOM 2454 C C . GLU A 1 315 ? -2.028 -18.064 1.167 1.00 76.88 315 GLU A C 1
ATOM 2456 O O . GLU A 1 315 ? -1.506 -16.991 0.854 1.00 76.88 315 GLU A O 1
ATOM 2461 N N . ILE A 1 316 ? -2.121 -18.471 2.431 1.00 78.00 316 ILE A N 1
ATOM 2462 C CA . ILE A 1 316 ? -1.586 -17.730 3.574 1.00 78.00 316 ILE A CA 1
ATOM 2463 C C . ILE A 1 316 ? -0.683 -18.678 4.348 1.00 78.00 316 ILE A C 1
ATOM 2465 O O . ILE A 1 316 ? -1.163 -19.677 4.885 1.00 78.00 316 ILE A O 1
ATOM 2469 N N . ASP A 1 317 ? 0.592 -18.319 4.450 1.00 78.12 317 ASP A N 1
ATOM 2470 C CA . ASP A 1 317 ? 1.570 -19.064 5.230 1.00 78.12 317 ASP A CA 1
ATOM 2471 C C . ASP A 1 317 ? 1.784 -18.382 6.579 1.00 78.12 317 ASP A C 1
ATOM 2473 O O . ASP A 1 317 ? 2.243 -17.235 6.668 1.00 78.12 317 ASP A O 1
ATOM 2477 N N . GLY A 1 318 ? 1.428 -19.114 7.633 1.00 78.94 318 GLY A N 1
ATOM 2478 C CA . GLY A 1 318 ? 1.652 -18.736 9.023 1.00 78.94 318 GLY A CA 1
ATOM 2479 C C . GLY A 1 318 ? 3.058 -19.085 9.524 1.00 78.94 318 GLY A C 1
ATOM 2480 O O . GLY A 1 318 ? 3.862 -19.698 8.814 1.00 78.94 318 GLY A O 1
ATOM 2481 N N . LYS A 1 319 ? 3.358 -18.700 10.769 1.00 70.00 319 LYS A N 1
ATOM 2482 C CA . LYS A 1 319 ? 4.613 -19.036 11.446 1.00 70.00 319 LYS A CA 1
ATOM 2483 C C . LYS A 1 319 ? 4.671 -20.418 12.049 1.00 70.00 319 LYS A C 1
ATOM 2485 O O . LYS A 1 319 ? 3.641 -20.901 12.556 1.00 70.00 319 LYS A O 1
#

Sequence (319 aa):
DPRLVELGVGELLAKGVGNQIGLHLYDDEPLFDFSLPQLLGWSMGSFNNRRVLRFDDDLLAPVFLVASLNAPVYVAAPVRDAEVVDAFLQRLDDYLAVLARQRDGLGFFRVEQDFFQLEGEGAEPIRVYGLRFGPVAWHVYWARIGDGLYVASQRSVLDDLRSRDSQTIDAVEPAPAHAMLWLRAEHWSRTLPSYRMGWERSNRQACQHNLGPMSSVGRALAAEQSGSQYRVSSNALQQAGRQVYGLNFTCPDGGEYRLAQDGTTASCSLHGTALHPRQGVAPAEGSRLASLVEELRNMTVSMTFLEDGLHAVVEIDGK

Foldseek 3Di:
DVVCVQLVVVVCVVAWFDLDKDKDFDQAAFPDLDDPVVVVVVVVVCVVPPDDDDDDPCPCVVVQVVRLNTGKMKMKTFTRDNVSVVSSVVSVLVVLVVVQPDFDDDDQFTWHKDWDWDDDVPDFTKIWIWTDGHPDIFIWIWDDAQRMTMIIRDPVVVVVVNVCSVPDDPPPPDDDFSDKDKDFLVNNPHHVLSVQQSVQVVLLVLLQVVFVLLLVLLLVQQVVDPDDFDADDLVNSQVSSCVPVVDRRARQLRWTWGDDRVSRWIATPAQGGPVDGHTDSGRHPPGPVVQLSQFFRMWMWGWHQDPVGIDIDIDTGTD

pLDDT: mean 79.08, std 14.84, range [35.97, 96.38]